Protein AF-A0AAD6GI86-F1 (afdb_monomer_lite)

Radius of gyration: 25.8 Å; chains: 1; bounding box: 106×34×62 Å

Structure (mmCIF, N/CA/C/O backbone):
data_AF-A0AAD6GI86-F1
#
_entry.id   AF-A0AAD6GI86-F1
#
loop_
_atom_site.group_PDB
_atom_site.id
_atom_site.type_symbol
_atom_site.label_atom_id
_atom_site.label_alt_id
_atom_site.label_comp_id
_atom_site.label_asym_id
_atom_site.label_entity_id
_atom_site.label_seq_id
_atom_site.pdbx_PDB_ins_code
_atom_site.Cartn_x
_atom_site.Cartn_y
_atom_site.Cartn_z
_atom_site.occupancy
_atom_site.B_iso_or_equiv
_atom_site.auth_seq_id
_atom_site.auth_comp_id
_atom_site.auth_asym_id
_atom_site.auth_atom_id
_atom_site.pdbx_PDB_model_num
ATOM 1 N N . MET A 1 1 ? 85.456 -3.280 -29.836 1.00 34.59 1 MET A N 1
ATOM 2 C CA . MET A 1 1 ? 85.933 -3.569 -28.469 1.00 34.59 1 MET A CA 1
ATOM 3 C C . MET A 1 1 ? 84.993 -2.838 -27.511 1.00 34.59 1 MET A C 1
ATOM 5 O O . MET A 1 1 ? 85.024 -1.621 -27.505 1.00 34.59 1 MET A O 1
ATOM 9 N N . LEU A 1 2 ? 84.118 -3.608 -26.840 1.00 30.70 2 LEU A N 1
ATOM 10 C CA . LEU A 1 2 ? 83.261 -3.300 -25.670 1.00 30.70 2 LEU A CA 1
ATOM 11 C C . LEU A 1 2 ? 82.246 -2.134 -25.806 1.00 30.70 2 LEU A C 1
ATOM 13 O O . LEU A 1 2 ? 82.629 -0.977 -25.853 1.00 30.70 2 LEU A O 1
ATOM 17 N N . SER A 1 3 ? 80.944 -2.379 -26.022 1.00 26.86 3 SER A N 1
ATOM 18 C CA . SER A 1 3 ? 79.927 -2.998 -25.132 1.00 26.86 3 SER A CA 1
ATOM 19 C C . SER A 1 3 ? 79.483 -2.078 -23.984 1.00 26.86 3 SER A C 1
ATOM 21 O O . SER A 1 3 ? 80.074 -2.101 -22.909 1.00 26.86 3 SER A O 1
ATOM 23 N N . MET A 1 4 ? 78.394 -1.326 -24.197 1.00 28.94 4 MET A N 1
ATOM 24 C CA . MET A 1 4 ? 77.585 -0.735 -23.124 1.00 28.94 4 MET A CA 1
ATOM 25 C C . MET A 1 4 ? 76.598 -1.787 -22.608 1.00 28.94 4 MET A C 1
ATOM 27 O O . MET A 1 4 ? 75.592 -2.084 -23.244 1.00 28.94 4 MET A O 1
ATOM 31 N N . THR A 1 5 ? 76.894 -2.343 -21.441 1.00 35.38 5 THR A N 1
ATOM 32 C CA . THR A 1 5 ? 75.949 -3.080 -20.599 1.00 35.38 5 THR A CA 1
ATOM 33 C C . THR A 1 5 ? 75.440 -2.144 -19.514 1.00 35.38 5 THR A C 1
ATOM 35 O O . THR A 1 5 ? 76.261 -1.717 -18.714 1.00 35.38 5 THR A O 1
ATOM 38 N N . TRP A 1 6 ? 74.131 -1.889 -19.440 1.00 29.84 6 TRP A N 1
ATOM 39 C CA . TRP A 1 6 ? 73.417 -1.698 -18.168 1.00 29.84 6 TRP A CA 1
ATOM 40 C C . TRP A 1 6 ? 71.959 -2.168 -18.307 1.00 29.84 6 TRP A C 1
ATOM 42 O O . TRP A 1 6 ? 71.123 -1.544 -18.950 1.00 29.84 6 TRP A O 1
ATOM 52 N N . PHE A 1 7 ? 71.767 -3.364 -17.751 1.00 30.16 7 PHE A N 1
ATOM 53 C CA . PHE A 1 7 ? 70.604 -4.008 -17.137 1.00 30.16 7 PHE A CA 1
ATOM 54 C C .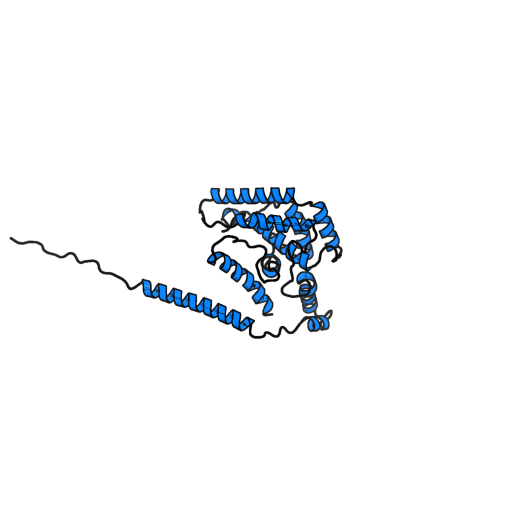 PHE A 1 7 ? 69.193 -3.397 -17.275 1.00 30.16 7 PHE A C 1
ATOM 56 O O . PHE A 1 7 ? 68.900 -2.318 -16.767 1.00 30.16 7 PHE A O 1
ATOM 63 N N . MET A 1 8 ? 68.277 -4.223 -17.800 1.00 34.47 8 MET A N 1
ATOM 64 C CA . MET A 1 8 ? 66.857 -4.216 -17.437 1.00 34.47 8 MET A CA 1
ATOM 65 C C . MET A 1 8 ? 66.701 -4.621 -15.963 1.00 34.47 8 MET A C 1
ATOM 67 O O . MET A 1 8 ? 67.196 -5.675 -15.564 1.00 34.47 8 MET A O 1
ATOM 71 N N . ALA A 1 9 ? 65.963 -3.839 -15.174 1.00 31.45 9 ALA A N 1
ATOM 72 C CA . ALA A 1 9 ? 65.428 -4.296 -13.896 1.00 31.45 9 ALA A CA 1
ATOM 73 C C . ALA A 1 9 ? 63.968 -4.721 -14.085 1.00 31.45 9 ALA A C 1
ATOM 75 O O . ALA A 1 9 ? 63.093 -3.924 -14.417 1.00 31.45 9 ALA A O 1
ATOM 76 N N . SER A 1 10 ? 63.776 -6.022 -13.905 1.00 33.81 10 SER A N 1
ATOM 77 C CA . SER A 1 10 ? 62.532 -6.774 -13.951 1.00 33.81 10 SER A CA 1
ATOM 78 C C . SER A 1 10 ? 61.508 -6.285 -12.927 1.00 33.81 10 SER A C 1
ATOM 80 O O . SER A 1 10 ? 61.813 -6.080 -11.755 1.00 33.81 10 SER A O 1
ATOM 82 N N . THR A 1 11 ? 60.262 -6.210 -13.379 1.00 45.22 11 THR A N 1
ATOM 83 C CA . THR A 1 11 ? 59.029 -6.297 -12.594 1.00 45.22 11 THR A CA 1
ATOM 84 C C . THR A 1 11 ? 59.025 -7.505 -11.657 1.00 45.22 11 THR A C 1
ATOM 86 O O . THR A 1 11 ? 59.129 -8.629 -12.141 1.00 45.22 11 THR A O 1
ATOM 89 N N . THR A 1 12 ? 58.784 -7.283 -10.363 1.00 41.69 12 THR A N 1
ATOM 90 C CA . THR A 1 12 ? 58.072 -8.218 -9.471 1.00 41.69 12 THR A CA 1
ATOM 91 C C . THR A 1 12 ? 57.445 -7.432 -8.318 1.00 41.69 12 THR A C 1
ATOM 93 O O . THR A 1 12 ? 58.092 -7.175 -7.306 1.00 41.69 12 THR A O 1
ATOM 96 N N . LEU A 1 13 ? 56.174 -7.055 -8.466 1.00 36.28 13 LEU A N 1
ATOM 97 C CA . LEU A 1 13 ? 55.306 -6.679 -7.349 1.00 36.28 13 LEU A CA 1
ATOM 98 C C . LEU A 1 13 ? 54.089 -7.605 -7.424 1.00 36.28 13 LEU A C 1
ATOM 100 O O . LEU A 1 13 ? 53.067 -7.289 -8.023 1.00 36.28 13 LEU A O 1
ATOM 104 N N . THR A 1 14 ? 54.263 -8.828 -6.928 1.00 46.00 14 THR A N 1
ATOM 105 C CA . THR A 1 14 ? 53.235 -9.871 -6.923 1.00 46.00 14 THR A CA 1
ATOM 106 C C . THR A 1 14 ? 52.747 -10.134 -5.504 1.00 46.00 14 THR A C 1
ATOM 108 O O . THR A 1 14 ? 53.524 -10.533 -4.643 1.00 46.00 14 THR A O 1
ATOM 111 N N . ALA A 1 15 ? 51.427 -9.999 -5.344 1.00 50.16 15 ALA A N 1
ATOM 112 C CA . ALA A 1 15 ? 50.569 -10.819 -4.486 1.00 50.16 15 ALA A CA 1
ATOM 113 C C . ALA A 1 15 ? 50.649 -10.648 -2.952 1.00 50.16 15 ALA A C 1
ATOM 115 O O . ALA A 1 15 ? 51.005 -11.584 -2.246 1.00 50.16 15 ALA A O 1
ATOM 116 N N . MET A 1 16 ? 50.177 -9.516 -2.410 1.00 45.62 16 MET A N 1
ATOM 117 C CA . MET A 1 16 ? 49.732 -9.447 -0.997 1.00 45.62 16 MET A CA 1
ATOM 118 C C . MET A 1 16 ? 48.414 -8.682 -0.746 1.00 45.62 16 MET A C 1
ATOM 120 O O . MET A 1 16 ? 47.984 -8.581 0.400 1.00 45.62 16 MET A O 1
ATOM 124 N N . GLU A 1 17 ? 47.706 -8.210 -1.776 1.00 48.81 17 GLU A N 1
ATOM 125 C CA . GLU A 1 17 ? 46.421 -7.503 -1.599 1.00 48.81 17 GLU A CA 1
ATOM 126 C C . GLU A 1 17 ? 45.129 -8.358 -1.516 1.00 48.81 17 GLU A C 1
ATOM 128 O O . GLU A 1 17 ? 44.178 -7.901 -0.878 1.00 48.81 17 GLU A O 1
ATOM 133 N N . PRO A 1 18 ? 45.018 -9.602 -2.042 1.00 51.94 18 PRO A N 1
ATOM 134 C CA . PRO A 1 18 ? 43.731 -10.312 -2.021 1.00 51.94 18 PRO A CA 1
ATOM 135 C C . PRO A 1 18 ? 43.377 -10.934 -0.657 1.00 51.94 18 PRO A C 1
ATOM 137 O O . PRO A 1 18 ? 42.220 -11.285 -0.420 1.00 51.94 18 PRO A O 1
ATOM 140 N N . ILE A 1 19 ? 44.337 -11.062 0.267 1.00 53.38 19 ILE A N 1
ATOM 141 C CA . ILE A 1 19 ? 44.113 -11.690 1.583 1.00 53.38 19 ILE A CA 1
ATOM 142 C C . ILE A 1 19 ? 43.379 -10.734 2.540 1.00 53.38 19 ILE A C 1
ATOM 144 O O . ILE A 1 19 ? 42.484 -11.149 3.269 1.00 53.38 19 ILE A O 1
ATOM 148 N N . TRP A 1 20 ? 43.674 -9.433 2.496 1.00 42.69 20 TRP A N 1
ATOM 149 C CA . TRP A 1 20 ? 43.008 -8.451 3.361 1.00 42.69 20 TRP A CA 1
ATOM 150 C C . TRP A 1 20 ? 41.553 -8.194 2.957 1.00 42.69 20 TRP A C 1
ATOM 152 O O . TRP A 1 20 ? 40.690 -8.048 3.823 1.00 42.69 20 TRP A O 1
ATOM 162 N N . LEU A 1 21 ? 41.253 -8.218 1.655 1.00 49.72 21 LEU A N 1
ATOM 163 C CA . LEU A 1 21 ? 39.885 -8.091 1.143 1.00 49.72 21 LEU A CA 1
ATOM 164 C C . LEU A 1 21 ? 39.033 -9.322 1.475 1.00 49.72 21 LEU A C 1
ATOM 166 O O . LEU A 1 21 ? 37.888 -9.179 1.902 1.00 49.72 21 LEU A O 1
ATOM 170 N N . THR A 1 22 ? 39.598 -10.526 1.351 1.00 53.66 22 THR A N 1
ATOM 171 C CA . THR A 1 22 ? 38.903 -11.774 1.707 1.00 53.66 22 THR A CA 1
ATOM 172 C C . THR A 1 22 ? 38.668 -11.890 3.214 1.00 53.66 22 THR A C 1
ATOM 174 O O . THR A 1 22 ? 37.557 -12.221 3.619 1.00 53.66 22 THR A O 1
ATOM 177 N N . LEU A 1 23 ? 39.640 -11.528 4.058 1.00 49.28 23 LEU A N 1
ATOM 178 C CA . LEU A 1 23 ? 39.461 -11.509 5.517 1.00 49.28 23 LEU A CA 1
ATOM 179 C C . LEU A 1 23 ? 38.448 -10.448 5.978 1.00 49.28 23 LEU A C 1
ATOM 181 O O . LEU A 1 23 ? 37.662 -10.715 6.884 1.00 49.28 23 LEU A O 1
ATOM 185 N N . SER A 1 24 ? 38.402 -9.285 5.320 1.00 51.66 24 SER A N 1
ATOM 186 C CA . SER A 1 24 ? 37.405 -8.240 5.605 1.00 51.66 24 SER A CA 1
ATOM 187 C C . SER A 1 24 ? 35.990 -8.675 5.206 1.00 51.66 24 SER A C 1
ATOM 189 O O . SER A 1 24 ? 35.045 -8.471 5.964 1.00 51.66 24 SER A O 1
ATOM 191 N N . LEU A 1 25 ? 35.838 -9.342 4.056 1.00 51.22 25 LEU A N 1
ATOM 192 C CA . LEU A 1 25 ? 34.567 -9.925 3.608 1.00 51.22 25 LEU A CA 1
ATOM 193 C C . LEU A 1 25 ? 34.095 -11.054 4.527 1.00 51.22 25 LEU A C 1
ATOM 195 O O . LEU A 1 25 ? 32.910 -11.113 4.850 1.00 51.22 25 LEU A O 1
ATOM 199 N N . ILE A 1 26 ? 35.009 -11.910 4.993 1.00 64.38 26 ILE A N 1
ATOM 200 C CA . ILE A 1 26 ? 34.697 -12.955 5.973 1.00 64.38 26 ILE A CA 1
ATOM 201 C C . ILE A 1 26 ? 34.260 -12.314 7.290 1.00 64.38 26 ILE A C 1
ATOM 203 O O . ILE A 1 26 ? 33.240 -12.726 7.832 1.00 64.38 26 ILE A O 1
ATOM 207 N N . PHE A 1 27 ? 34.949 -11.279 7.779 1.00 57.00 27 PHE A N 1
ATOM 208 C CA . PHE A 1 27 ? 34.566 -10.585 9.012 1.00 57.00 27 PHE A CA 1
ATOM 209 C C . PHE A 1 27 ? 33.186 -9.918 8.895 1.00 57.00 27 PHE A C 1
ATOM 211 O O . PHE A 1 27 ? 32.366 -10.067 9.795 1.00 57.00 27 PHE A O 1
ATOM 218 N N . ILE A 1 28 ? 32.877 -9.270 7.766 1.00 58.03 28 ILE A N 1
ATOM 219 C CA . ILE A 1 28 ? 31.556 -8.670 7.506 1.00 58.03 28 ILE A CA 1
ATOM 220 C C . ILE A 1 28 ? 30.463 -9.744 7.380 1.00 58.03 28 ILE A C 1
ATOM 222 O O . ILE A 1 28 ? 29.390 -9.604 7.957 1.00 58.03 28 ILE A O 1
ATOM 226 N N . CYS A 1 29 ? 30.719 -10.854 6.683 1.00 57.50 29 CYS A N 1
ATOM 227 C CA . CYS A 1 29 ? 29.749 -11.950 6.602 1.00 57.50 29 CYS A CA 1
ATOM 228 C C . CYS A 1 29 ? 29.527 -12.602 7.974 1.00 57.50 29 CYS A C 1
ATOM 230 O O . CYS A 1 29 ? 28.396 -12.917 8.333 1.00 57.50 29 CYS A O 1
ATOM 232 N N . SER A 1 30 ? 30.591 -12.750 8.766 1.00 56.16 30 SER A N 1
ATOM 233 C CA . SER A 1 30 ? 30.534 -13.308 10.120 1.00 56.16 30 SER A CA 1
ATOM 234 C C . SER A 1 30 ? 29.747 -12.406 11.062 1.00 56.16 30 SER A C 1
ATOM 236 O O . SER A 1 30 ? 28.949 -12.909 11.843 1.00 56.16 30 SER A O 1
ATOM 238 N N . THR A 1 31 ? 29.916 -11.082 10.975 1.00 55.06 31 THR A N 1
ATOM 239 C CA . THR A 1 31 ? 29.136 -10.141 11.787 1.00 55.06 31 THR A CA 1
ATOM 240 C C . THR A 1 31 ? 27.676 -10.124 11.359 1.00 55.06 31 THR A C 1
ATOM 242 O O . THR A 1 31 ? 26.818 -10.183 12.228 1.00 55.06 31 THR A O 1
ATOM 245 N N . VAL A 1 32 ? 27.358 -10.143 10.060 1.00 63.09 32 VAL A N 1
ATOM 246 C CA . VAL A 1 32 ? 25.964 -10.220 9.579 1.00 63.09 32 VAL A CA 1
ATOM 247 C C . VAL A 1 32 ? 25.283 -11.522 10.015 1.00 63.09 32 VAL A C 1
ATOM 249 O O . VAL A 1 32 ? 24.143 -11.482 10.474 1.00 63.09 32 VAL A O 1
ATOM 252 N N . ILE A 1 33 ? 25.972 -12.666 9.938 1.00 68.88 33 ILE A N 1
ATOM 253 C CA . ILE A 1 33 ? 25.449 -13.955 10.420 1.00 68.88 33 ILE A CA 1
ATOM 254 C C . ILE A 1 33 ? 25.289 -13.935 11.944 1.00 68.88 33 ILE A C 1
ATOM 256 O O . ILE A 1 33 ? 24.248 -14.338 12.448 1.00 68.88 33 ILE A O 1
ATOM 260 N N . PHE A 1 34 ? 26.262 -13.395 12.678 1.00 55.47 34 PHE A N 1
ATOM 261 C CA . PHE A 1 34 ? 26.195 -13.274 14.134 1.00 55.47 34 PHE A CA 1
ATOM 262 C C . PHE A 1 34 ? 25.073 -12.333 14.590 1.00 55.47 34 PHE A C 1
ATOM 264 O O . PHE A 1 34 ? 24.368 -12.646 15.542 1.00 55.47 34 PHE A O 1
ATOM 271 N N . PHE A 1 35 ? 24.843 -11.219 13.886 1.00 55.38 35 PHE A N 1
ATOM 272 C CA . PHE A 1 35 ? 23.700 -10.338 14.128 1.00 55.38 35 PHE A CA 1
ATOM 273 C C . PHE A 1 35 ? 22.382 -11.022 13.780 1.00 55.38 35 PHE A C 1
ATOM 275 O O . PHE A 1 35 ? 21.434 -10.882 14.542 1.00 55.38 35 PHE A O 1
ATOM 282 N N . LYS A 1 36 ? 22.319 -11.803 12.696 1.00 60.09 36 LYS A N 1
ATOM 283 C CA . LYS A 1 36 ? 21.144 -12.609 12.343 1.00 60.09 36 LYS A CA 1
ATOM 284 C C . LYS A 1 36 ? 20.835 -13.632 13.442 1.00 60.09 36 LYS A C 1
ATOM 286 O O . LYS A 1 36 ? 19.703 -13.680 13.912 1.00 60.09 36 LYS A O 1
ATOM 291 N N . ASP A 1 37 ? 21.831 -14.376 13.914 1.00 51.88 37 ASP A N 1
ATOM 292 C CA . ASP A 1 37 ? 21.662 -15.382 14.967 1.00 51.88 37 ASP A CA 1
ATOM 293 C C . ASP A 1 37 ? 21.350 -14.761 16.333 1.00 51.88 37 ASP A C 1
ATOM 295 O O . ASP A 1 37 ? 20.491 -15.275 17.045 1.00 51.88 37 ASP A O 1
ATOM 299 N N . LEU A 1 38 ? 21.952 -13.620 16.684 1.00 53.06 38 LEU A N 1
ATOM 300 C CA . LEU A 1 38 ? 21.576 -12.851 17.877 1.00 53.06 38 LEU A CA 1
ATOM 301 C C . LEU A 1 38 ? 20.152 -12.302 17.778 1.00 53.06 38 LEU A C 1
ATOM 303 O O . LEU A 1 38 ? 19.428 -12.322 18.770 1.00 53.06 38 LEU A O 1
ATOM 307 N N . PHE A 1 39 ? 19.727 -11.835 16.604 1.00 53.88 39 PHE A N 1
ATOM 308 C CA . PHE A 1 39 ? 18.371 -11.338 16.376 1.00 53.88 39 PHE A CA 1
ATOM 309 C C . PHE A 1 39 ? 17.341 -12.472 16.486 1.00 53.88 39 PHE A C 1
ATOM 311 O O . PHE A 1 39 ? 16.332 -12.324 17.174 1.00 53.88 39 PHE A O 1
ATOM 318 N N . PHE A 1 40 ? 17.637 -13.644 15.913 1.00 52.88 40 PHE A N 1
ATOM 319 C CA . PHE A 1 40 ? 16.789 -14.836 16.016 1.00 52.88 40 PHE A CA 1
ATOM 320 C C . PHE A 1 40 ? 16.789 -15.464 17.418 1.00 52.88 40 PHE A C 1
ATOM 322 O O . PHE A 1 40 ? 15.742 -15.918 17.885 1.00 52.88 40 PHE A O 1
ATOM 329 N N . GLN A 1 41 ? 17.922 -15.482 18.127 1.00 49.22 41 GLN A N 1
ATOM 330 C CA . GLN A 1 41 ? 17.971 -15.957 19.515 1.00 49.22 41 GLN A CA 1
ATOM 331 C C . GLN A 1 41 ? 17.275 -14.988 20.474 1.00 49.22 41 GLN A C 1
ATOM 333 O O . GLN A 1 41 ? 16.578 -15.443 21.379 1.00 49.22 41 GLN A O 1
ATOM 338 N N . LYS A 1 42 ? 17.375 -13.671 20.249 1.00 42.94 42 LYS A N 1
ATOM 339 C CA . LYS A 1 42 ? 16.656 -12.664 21.041 1.00 42.94 42 LYS A CA 1
ATOM 340 C C . LYS A 1 42 ? 15.145 -12.685 20.780 1.00 42.94 42 LYS A C 1
ATOM 342 O O . LYS A 1 42 ? 14.391 -12.466 21.715 1.00 42.94 42 LYS A O 1
ATOM 347 N N . GLN A 1 43 ? 14.692 -13.045 19.573 1.00 49.81 43 GLN A N 1
ATOM 348 C CA . GLN A 1 43 ? 13.269 -13.315 19.307 1.00 49.81 43 GLN A CA 1
ATOM 349 C C . GLN A 1 43 ? 12.754 -14.604 19.973 1.00 49.81 43 GLN A C 1
ATOM 351 O O . GLN A 1 43 ? 11.588 -14.669 20.350 1.00 49.81 43 GLN A O 1
ATOM 356 N N . LYS A 1 44 ? 13.600 -15.630 20.153 1.00 42.72 44 LYS A N 1
ATOM 357 C CA . LYS A 1 44 ? 13.235 -16.848 20.907 1.00 42.72 44 LYS A CA 1
ATOM 358 C C . LYS A 1 44 ? 13.279 -16.662 22.428 1.00 42.72 44 LYS A C 1
ATOM 360 O O . LYS A 1 44 ? 12.641 -17.427 23.148 1.00 42.72 44 LYS A O 1
ATOM 365 N N . GLY A 1 45 ? 14.014 -15.667 22.917 1.00 35.94 45 GLY A N 1
ATOM 366 C CA . GLY A 1 45 ? 14.088 -15.304 24.328 1.00 35.94 45 GLY A CA 1
ATOM 367 C C . GLY A 1 45 ? 13.000 -14.312 24.722 1.00 35.94 45 GLY A C 1
ATOM 368 O O . GLY A 1 45 ? 13.278 -13.126 24.818 1.00 35.94 45 GLY A O 1
ATOM 369 N N . THR A 1 46 ? 11.783 -14.813 24.948 1.00 43.69 46 THR A N 1
ATOM 370 C CA . THR A 1 46 ? 10.759 -14.248 25.851 1.00 43.69 46 THR A CA 1
ATOM 371 C C . THR A 1 46 ? 10.906 -12.751 26.186 1.00 43.69 46 THR A C 1
ATOM 373 O O . THR A 1 46 ? 11.316 -12.409 27.298 1.00 43.69 46 THR A O 1
ATOM 376 N N . SER A 1 47 ? 10.492 -11.846 25.291 1.00 42.41 47 SER A N 1
ATOM 377 C CA . SER A 1 47 ? 9.792 -10.667 25.800 1.00 42.41 47 SER A CA 1
ATOM 378 C C . SER A 1 47 ? 8.391 -11.158 26.145 1.00 42.41 47 SER A C 1
ATOM 380 O O . SER A 1 47 ? 7.594 -11.541 25.293 1.00 42.41 47 SER A O 1
ATOM 382 N N . SER A 1 48 ? 8.114 -11.269 27.439 1.00 42.44 48 SER A N 1
ATOM 383 C CA . SER A 1 48 ? 6.734 -11.248 27.900 1.00 42.44 48 SER A CA 1
ATOM 384 C C . SER A 1 48 ? 6.179 -9.900 27.443 1.00 42.44 48 SER A C 1
ATOM 386 O O . SER A 1 48 ? 6.423 -8.902 28.113 1.00 42.44 48 SER A O 1
ATOM 388 N N . GLN A 1 49 ? 5.519 -9.847 26.280 1.00 51.41 49 GLN A N 1
ATOM 389 C CA . GLN A 1 49 ? 4.654 -8.728 25.919 1.00 51.41 49 GLN A CA 1
ATOM 390 C C . GLN A 1 49 ? 3.586 -8.657 27.007 1.00 51.41 49 GLN A C 1
ATOM 392 O O . GLN A 1 49 ? 2.601 -9.396 26.984 1.00 51.41 49 GLN A O 1
ATOM 397 N N . THR A 1 50 ? 3.823 -7.832 28.022 1.00 53.03 50 THR A N 1
ATOM 398 C CA . THR A 1 50 ? 2.784 -7.460 28.970 1.00 53.03 50 THR A CA 1
ATOM 399 C C . THR A 1 50 ? 1.689 -6.828 28.126 1.00 53.03 50 THR A C 1
ATOM 401 O O . THR A 1 50 ? 1.942 -5.858 27.419 1.00 53.03 50 THR A O 1
ATOM 404 N N . ASN A 1 51 ? 0.504 -7.434 28.101 1.00 64.62 51 ASN A N 1
ATOM 405 C CA . ASN A 1 51 ? -0.620 -6.880 27.365 1.00 64.62 51 ASN A CA 1
ATOM 406 C C . ASN A 1 51 ? -0.952 -5.523 28.000 1.00 64.62 51 ASN A C 1
ATOM 408 O O . ASN A 1 51 ? -1.539 -5.500 29.074 1.00 64.62 51 ASN A O 1
ATOM 412 N N . ILE A 1 52 ? -0.516 -4.422 27.381 1.00 70.00 52 ILE A N 1
ATOM 413 C CA . ILE A 1 52 ? -0.679 -3.053 27.899 1.00 70.00 52 ILE A CA 1
ATOM 414 C C . ILE A 1 52 ? -2.119 -2.544 27.773 1.00 70.00 52 ILE A C 1
ATOM 416 O O . ILE A 1 52 ? -2.465 -1.525 28.364 1.00 70.00 52 ILE A O 1
ATOM 420 N N . LEU A 1 53 ? -2.976 -3.243 27.019 1.00 70.81 53 LEU A N 1
ATOM 421 C CA . LEU A 1 53 ? -4.356 -2.818 26.768 1.00 70.81 53 LEU A CA 1
ATOM 422 C C . LEU A 1 53 ? -5.171 -2.592 28.055 1.00 70.81 53 LEU A C 1
ATOM 424 O O . LEU A 1 53 ? -5.783 -1.533 28.155 1.00 70.81 53 LEU A O 1
ATOM 428 N N . PRO A 1 54 ? -5.150 -3.481 29.069 1.00 77.38 54 PRO A N 1
ATOM 429 C CA . PRO A 1 54 ? -5.887 -3.260 30.312 1.00 77.38 54 PRO A CA 1
ATOM 430 C C . PRO A 1 54 ? -5.358 -2.066 31.123 1.00 77.38 54 PRO A C 1
ATOM 432 O O . PRO A 1 54 ? -6.123 -1.409 31.825 1.00 77.38 54 PRO A O 1
ATOM 435 N N . GLU A 1 55 ? -4.058 -1.764 31.034 1.00 77.00 55 GLU A N 1
ATOM 436 C CA . GLU A 1 55 ? -3.464 -0.594 31.695 1.00 77.00 55 GLU A CA 1
ATOM 437 C C . GLU A 1 55 ? -3.868 0.706 30.988 1.00 77.00 55 GLU A C 1
ATOM 439 O O . GLU A 1 55 ? -4.228 1.681 31.648 1.00 77.00 55 GLU A O 1
ATOM 444 N N . LEU A 1 56 ? -3.896 0.705 29.649 1.00 75.25 56 LEU A N 1
ATOM 445 C CA . LEU A 1 56 ? -4.401 1.830 28.857 1.00 75.25 56 LEU A CA 1
ATOM 446 C C . LEU A 1 56 ? -5.890 2.078 29.112 1.00 75.25 56 LEU A C 1
ATOM 448 O O . LEU A 1 56 ? -6.289 3.223 29.316 1.00 75.25 56 LEU A O 1
ATOM 452 N N . GLU A 1 57 ? -6.696 1.017 29.186 1.00 76.31 57 GLU A N 1
ATOM 453 C CA . GLU A 1 57 ? -8.114 1.110 29.546 1.00 76.31 57 GLU A CA 1
ATOM 454 C C . GLU A 1 57 ? -8.316 1.750 30.926 1.00 76.31 57 GLU A C 1
ATOM 456 O O . GLU A 1 57 ? -9.217 2.574 31.090 1.00 76.31 57 GLU A O 1
ATOM 461 N N . ALA A 1 58 ? -7.465 1.432 31.907 1.00 81.62 58 ALA A N 1
ATOM 462 C CA . ALA A 1 58 ? -7.537 2.017 33.247 1.00 81.62 58 ALA A CA 1
ATOM 463 C C . ALA A 1 58 ? -7.179 3.518 33.279 1.00 81.62 58 ALA A C 1
ATOM 465 O O . ALA A 1 58 ? -7.644 4.245 34.160 1.00 81.62 58 ALA A O 1
ATOM 466 N N . MET A 1 59 ? -6.370 3.994 32.328 1.00 82.31 59 MET A N 1
ATOM 467 C CA . MET A 1 59 ? -5.957 5.401 32.211 1.00 82.31 59 MET A CA 1
ATOM 468 C C . MET A 1 59 ? -6.876 6.244 31.314 1.00 82.31 59 MET A C 1
ATOM 470 O O . MET A 1 59 ? -6.709 7.468 31.242 1.00 82.31 59 MET A O 1
ATOM 474 N N . ARG A 1 60 ? -7.852 5.611 30.655 1.00 75.94 60 ARG A N 1
ATOM 475 C CA . ARG A 1 60 ? -8.752 6.245 29.690 1.00 75.94 60 ARG A CA 1
ATOM 476 C C . ARG A 1 60 ? -9.506 7.435 30.285 1.00 75.94 60 ARG A C 1
ATOM 478 O O . ARG A 1 60 ? -10.055 7.355 31.384 1.00 75.94 60 ARG A O 1
ATOM 485 N N . GLY A 1 61 ? -9.548 8.543 29.547 1.00 76.31 61 GLY A N 1
ATOM 486 C CA . GLY A 1 61 ? -10.226 9.783 29.939 1.00 76.31 61 GLY A CA 1
ATOM 487 C C . GLY A 1 61 ? -9.520 10.590 31.034 1.00 76.31 61 GLY A C 1
ATOM 488 O O . GLY A 1 61 ? -9.978 11.680 31.370 1.00 76.31 61 GLY A O 1
ATOM 489 N N . ASN A 1 62 ? -8.403 10.085 31.571 1.00 84.62 62 ASN A N 1
ATOM 490 C CA . ASN A 1 62 ? -7.594 10.761 32.586 1.00 84.62 62 ASN A CA 1
ATOM 491 C C . ASN A 1 62 ? -6.215 11.186 32.056 1.00 84.62 62 ASN A C 1
ATOM 493 O O . ASN A 1 62 ? -5.521 11.957 32.719 1.00 84.62 62 ASN A O 1
ATOM 497 N N . HIS A 1 63 ? -5.802 10.692 30.882 1.00 87.31 63 HIS A N 1
ATOM 498 C CA . HIS A 1 63 ? -4.505 10.999 30.289 1.00 87.31 63 HIS A CA 1
ATOM 499 C C . HIS A 1 63 ? -4.581 11.031 28.757 1.00 87.31 63 HIS A C 1
ATOM 501 O O . HIS A 1 63 ? -4.713 9.994 28.113 1.00 87.31 63 HIS A O 1
ATOM 507 N N . GLU A 1 64 ? -4.382 12.210 28.163 1.00 90.50 64 GLU A N 1
ATOM 508 C CA . GLU A 1 64 ? -4.480 12.432 26.710 1.00 90.50 64 GLU A CA 1
ATOM 509 C C . GLU A 1 64 ? -3.627 11.444 25.895 1.00 90.50 64 GLU A C 1
ATOM 511 O O . GLU A 1 64 ? -4.101 10.842 24.937 1.00 90.50 64 GLU A O 1
ATOM 516 N N . THR A 1 65 ? -2.373 11.205 26.296 1.00 88.50 65 THR A N 1
ATOM 517 C CA . THR A 1 65 ? -1.503 10.235 25.604 1.00 88.50 65 THR A CA 1
ATOM 518 C C . THR A 1 65 ? -2.019 8.797 25.675 1.00 88.50 65 THR A C 1
ATOM 520 O O . THR A 1 65 ? -1.834 8.057 24.713 1.00 88.50 65 THR A O 1
ATOM 523 N N . ALA A 1 66 ? -2.663 8.394 26.776 1.00 87.56 66 ALA A N 1
ATOM 524 C CA . ALA A 1 66 ? -3.233 7.054 26.889 1.00 87.56 66 ALA A CA 1
ATOM 525 C C . ALA A 1 66 ? -4.434 6.912 25.946 1.00 87.56 66 ALA A C 1
ATOM 527 O O . ALA A 1 66 ? -4.537 5.905 25.253 1.00 87.56 66 ALA A O 1
ATOM 528 N N . ASP A 1 67 ? -5.264 7.954 25.834 1.00 87.81 67 ASP A N 1
ATOM 529 C CA . ASP A 1 67 ? -6.384 7.989 24.889 1.00 87.81 67 ASP A CA 1
ATOM 530 C C . ASP A 1 67 ? -5.901 7.935 23.429 1.00 87.81 67 ASP A C 1
ATOM 532 O O . ASP A 1 67 ? -6.453 7.190 22.617 1.00 87.81 67 ASP A O 1
ATOM 536 N N . LEU A 1 68 ? -4.839 8.676 23.087 1.00 90.19 68 LEU A N 1
ATOM 537 C CA . LEU A 1 68 ? -4.236 8.646 21.748 1.00 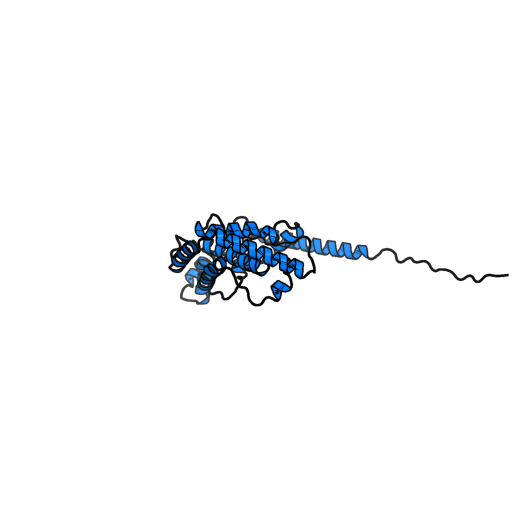90.19 68 LEU A CA 1
ATOM 538 C C . LEU A 1 68 ? -3.614 7.283 21.424 1.00 90.19 68 LEU A C 1
ATOM 540 O O . LEU A 1 68 ? -3.793 6.776 20.318 1.00 90.19 68 LEU A O 1
ATOM 544 N N . LEU A 1 69 ? -2.904 6.675 22.377 1.00 90.19 69 LEU A N 1
ATOM 545 C CA . LEU A 1 69 ? -2.310 5.354 22.192 1.00 90.19 69 LEU A CA 1
ATOM 546 C C . LEU A 1 69 ? -3.392 4.275 22.072 1.00 90.19 69 LEU A C 1
ATOM 548 O O . LEU A 1 69 ? -3.315 3.427 21.189 1.00 90.19 69 LEU A O 1
ATOM 552 N N . GLN A 1 70 ? -4.441 4.336 22.890 1.00 89.50 70 GLN A N 1
ATOM 553 C CA . GLN A 1 70 ? -5.589 3.444 22.763 1.00 89.50 70 GLN A CA 1
ATOM 554 C C . GLN A 1 70 ? -6.262 3.600 21.394 1.00 89.50 70 GLN A C 1
ATOM 556 O O . GLN A 1 70 ? -6.550 2.599 20.739 1.00 89.50 70 GLN A O 1
ATOM 561 N N . HIS A 1 71 ? -6.443 4.837 20.916 1.00 89.94 71 HIS A N 1
ATOM 562 C CA . HIS A 1 71 ? -6.977 5.090 19.580 1.00 89.94 71 HIS A CA 1
ATOM 563 C C . HIS A 1 71 ? -6.105 4.451 18.492 1.00 89.94 71 HIS A C 1
ATOM 565 O O . HIS A 1 71 ? -6.626 3.747 17.624 1.00 89.94 71 HIS A O 1
ATOM 571 N N . LEU A 1 72 ? -4.783 4.640 18.572 1.00 92.00 72 LEU A N 1
ATOM 572 C CA . LEU A 1 72 ? -3.823 4.033 17.652 1.00 92.00 72 LEU A CA 1
ATOM 573 C C . LEU A 1 72 ? -3.981 2.508 17.623 1.00 92.00 72 LEU A C 1
ATOM 575 O O . LEU A 1 72 ? -4.065 1.925 16.549 1.00 92.00 72 LEU A O 1
ATOM 579 N N . VAL A 1 73 ? -4.067 1.841 18.775 1.00 92.25 73 VAL A N 1
ATOM 580 C CA . VAL A 1 73 ? -4.164 0.374 18.816 1.00 92.25 73 VAL A CA 1
ATOM 581 C C . VAL A 1 73 ? -5.529 -0.131 18.336 1.00 92.25 73 VAL A C 1
ATOM 583 O O . VAL A 1 73 ? -5.609 -1.058 17.524 1.00 92.25 73 VAL A O 1
ATOM 586 N N . GLU A 1 74 ? -6.620 0.465 18.810 1.00 90.12 74 GLU A N 1
ATOM 587 C CA . GLU A 1 74 ? -7.976 -0.014 18.530 1.00 90.12 74 GLU A CA 1
ATOM 588 C C . GLU A 1 74 ? -8.435 0.299 17.100 1.00 90.12 74 GLU A C 1
ATOM 590 O O . GLU A 1 74 ? -9.055 -0.549 16.449 1.00 90.12 74 GLU A O 1
ATOM 595 N N . PHE A 1 75 ? -8.143 1.503 16.601 1.00 90.12 75 PHE A N 1
ATOM 596 C CA . PHE A 1 75 ? -8.673 1.999 15.329 1.00 90.12 75 PHE A CA 1
ATOM 597 C C . PHE A 1 75 ? -7.677 1.840 14.182 1.00 90.12 75 PHE A C 1
ATOM 599 O O . PHE A 1 75 ? -8.035 1.245 13.159 1.00 90.12 75 PHE A O 1
ATOM 606 N N . ASP A 1 76 ? -6.442 2.315 14.355 1.00 92.50 76 ASP A N 1
ATOM 607 C CA . ASP A 1 76 ? -5.410 2.223 13.313 1.00 92.50 76 ASP A CA 1
ATOM 608 C C . ASP A 1 76 ? -4.769 0.832 13.290 1.00 92.50 76 ASP A C 1
ATOM 610 O O . ASP A 1 76 ? -4.490 0.269 12.233 1.00 92.50 76 ASP A O 1
ATOM 614 N N . GLY A 1 77 ? -4.603 0.236 14.468 1.00 93.50 77 GLY A N 1
ATOM 615 C CA . GLY A 1 77 ? -4.017 -1.077 14.689 1.00 93.50 77 GLY A CA 1
ATOM 616 C C . GLY A 1 77 ? -4.949 -2.250 14.383 1.00 93.50 77 GLY A C 1
ATOM 617 O O . GLY A 1 77 ? -4.508 -3.394 14.271 1.00 93.50 77 GLY A O 1
ATOM 618 N N . ALA A 1 78 ? -6.248 -1.982 14.228 1.00 94.31 78 ALA A N 1
ATOM 619 C CA . ALA A 1 78 ? -7.291 -3.004 14.156 1.00 94.31 78 ALA A CA 1
ATOM 620 C C . ALA A 1 78 ? -7.279 -3.961 15.370 1.00 94.31 78 ALA A C 1
ATOM 622 O O . ALA A 1 78 ? -7.519 -5.164 15.226 1.00 94.31 78 ALA A O 1
ATOM 623 N N . GLY A 1 79 ? -7.019 -3.411 16.561 1.00 91.62 79 GLY A N 1
ATOM 624 C CA . GLY A 1 79 ? -7.039 -4.117 17.843 1.00 91.62 79 GLY A CA 1
ATOM 625 C C . GLY A 1 79 ? -5.676 -4.611 18.333 1.00 91.62 79 GLY A C 1
ATOM 626 O O . GLY A 1 79 ? -5.616 -5.244 19.384 1.00 91.62 79 GLY A O 1
ATOM 627 N N . SER A 1 80 ? -4.587 -4.349 17.608 1.00 91.25 80 SER A N 1
ATOM 628 C CA . SER A 1 80 ? -3.231 -4.589 18.112 1.00 91.25 80 SER A CA 1
ATOM 629 C C . SER A 1 80 ? -2.217 -3.626 17.507 1.00 91.25 80 SER A C 1
ATOM 631 O O . SER A 1 80 ? -2.447 -3.054 16.445 1.00 91.25 80 SER A O 1
ATOM 633 N N . TRP A 1 81 ? -1.066 -3.503 18.162 1.00 89.81 81 TRP A N 1
ATOM 634 C CA . TRP A 1 81 ? 0.116 -2.874 17.588 1.00 89.81 81 TRP A CA 1
ATOM 635 C C . TRP A 1 81 ? 1.282 -3.875 17.582 1.00 89.81 81 TRP A C 1
ATOM 637 O O . TRP A 1 81 ? 1.474 -4.549 18.596 1.00 89.81 81 TRP A O 1
ATOM 647 N N . PRO A 1 82 ? 2.031 -4.038 16.474 1.00 92.06 82 PRO A N 1
ATOM 648 C CA . PRO A 1 82 ? 1.837 -3.435 15.146 1.00 92.06 82 PRO A CA 1
ATOM 649 C C . PRO A 1 82 ? 0.448 -3.713 14.525 1.00 92.06 82 PRO A C 1
ATOM 651 O O . PRO A 1 82 ? -0.240 -4.649 14.957 1.00 92.06 82 PRO A O 1
ATOM 654 N N . PRO A 1 83 ? 0.009 -2.904 13.539 1.00 94.81 83 PRO A N 1
ATOM 655 C CA . PRO A 1 83 ? -1.331 -2.995 12.976 1.00 94.81 83 PRO A CA 1
ATOM 656 C C . PRO A 1 83 ? -1.580 -4.334 12.287 1.00 94.81 83 PRO A C 1
ATOM 658 O O . PRO A 1 83 ? -0.736 -4.850 11.556 1.00 94.81 83 PRO A O 1
ATOM 661 N N . GLN A 1 84 ? -2.789 -4.865 12.453 1.00 94.75 84 GLN A N 1
ATOM 662 C CA . GLN A 1 84 ? -3.229 -6.041 11.709 1.00 94.75 84 GLN A CA 1
ATOM 663 C C . GLN A 1 84 ? -3.791 -5.639 10.355 1.00 94.75 84 GLN A C 1
ATOM 665 O O . GLN A 1 84 ? -4.627 -4.740 10.247 1.00 94.75 84 GLN A O 1
ATOM 670 N N . ALA A 1 85 ? -3.386 -6.374 9.326 1.00 97.06 85 ALA A N 1
ATOM 671 C CA . ALA A 1 85 ? -3.887 -6.227 7.974 1.00 97.06 85 ALA A CA 1
ATOM 672 C C . ALA A 1 85 ? -4.362 -7.579 7.428 1.00 97.06 85 ALA A C 1
ATOM 674 O O . ALA A 1 85 ? -3.867 -8.640 7.796 1.00 97.06 85 ALA A O 1
ATOM 675 N N . SER A 1 86 ? -5.356 -7.531 6.549 1.00 97.25 86 SER A N 1
ATOM 676 C CA . SER A 1 86 ? -5.769 -8.659 5.709 1.00 97.25 86 SER A CA 1
ATOM 677 C C . SER A 1 86 ? -5.766 -8.200 4.260 1.00 97.25 86 SER A C 1
ATOM 679 O O . SER A 1 86 ? -5.966 -7.010 4.019 1.00 97.25 86 SER A O 1
ATOM 681 N N . HIS A 1 87 ? -5.563 -9.104 3.301 1.00 97.50 87 HIS A N 1
ATOM 682 C CA . HIS A 1 87 ? -5.309 -8.744 1.900 1.00 97.50 87 HIS A CA 1
ATOM 683 C C . HIS A 1 87 ? -6.174 -9.551 0.929 1.00 97.50 87 HIS A C 1
ATOM 685 O O . HIS A 1 87 ? -6.625 -10.658 1.241 1.00 97.50 87 HIS A O 1
ATOM 691 N N . GLY A 1 88 ? -6.398 -8.998 -0.265 1.00 94.94 88 GLY A N 1
ATOM 692 C CA . GLY A 1 88 ? -7.024 -9.697 -1.387 1.00 94.94 88 GLY A CA 1
ATOM 693 C C . GLY A 1 88 ? -8.396 -10.281 -1.046 1.00 94.94 88 GLY A C 1
ATOM 694 O O . GLY A 1 88 ? -9.366 -9.554 -0.850 1.00 94.94 88 GLY A O 1
ATOM 695 N N . LYS A 1 89 ? -8.499 -11.614 -0.972 1.00 94.06 89 LYS A N 1
ATOM 696 C CA . LYS A 1 89 ? -9.776 -12.341 -0.816 1.00 94.06 89 LYS A CA 1
ATOM 697 C C . LYS A 1 89 ? -10.572 -11.973 0.440 1.00 94.06 89 LYS A C 1
ATOM 699 O O . LYS A 1 89 ? -11.792 -12.120 0.425 1.00 94.06 89 LYS A O 1
ATOM 704 N N . ALA A 1 90 ? -9.906 -11.497 1.492 1.00 93.81 90 ALA A N 1
ATOM 705 C CA . ALA A 1 90 ? -10.558 -11.050 2.723 1.00 93.81 90 ALA A CA 1
ATOM 706 C C . ALA A 1 90 ? -11.336 -9.730 2.555 1.00 93.81 90 ALA A C 1
ATOM 708 O O . ALA A 1 90 ? -12.102 -9.349 3.438 1.00 93.81 90 ALA A O 1
ATOM 709 N N . TRP A 1 91 ? -11.145 -9.019 1.441 1.00 97.38 91 TRP A N 1
ATOM 710 C CA . TRP A 1 91 ? -11.790 -7.737 1.185 1.00 97.38 91 TRP A CA 1
ATOM 711 C C . TRP A 1 91 ? -13.178 -7.886 0.558 1.00 97.38 91 TRP A C 1
ATOM 713 O O . TRP A 1 91 ? -13.481 -8.918 -0.064 1.00 97.38 91 TRP A O 1
ATOM 723 N N . PRO A 1 92 ? -14.003 -6.827 0.634 1.00 97.81 92 PRO A N 1
ATOM 724 C CA . PRO A 1 92 ? -15.191 -6.680 -0.197 1.00 97.81 92 PRO A CA 1
ATOM 725 C C . PRO A 1 92 ? -14.877 -6.895 -1.677 1.00 97.81 92 PRO A C 1
ATOM 727 O O . PRO A 1 92 ? -13.830 -6.470 -2.165 1.00 97.81 92 PRO A O 1
ATOM 730 N N . ALA A 1 93 ? -15.789 -7.549 -2.399 1.00 97.81 93 ALA A N 1
ATOM 731 C CA . ALA A 1 93 ? -15.549 -7.995 -3.772 1.00 97.81 93 ALA A CA 1
ATOM 732 C C . ALA A 1 93 ? -15.105 -6.862 -4.712 1.00 97.81 93 ALA A C 1
ATOM 734 O O . ALA A 1 93 ? -14.193 -7.074 -5.506 1.00 97.81 93 ALA A O 1
ATOM 735 N N . ALA A 1 94 ? -15.679 -5.663 -4.572 1.00 98.06 94 ALA A N 1
ATOM 736 C CA . ALA A 1 94 ? -15.339 -4.506 -5.399 1.00 98.06 94 ALA A CA 1
ATOM 737 C C . ALA A 1 94 ? -13.922 -3.951 -5.154 1.00 98.06 94 ALA A C 1
ATOM 739 O O . ALA A 1 94 ? -13.379 -3.283 -6.027 1.00 98.06 94 ALA A O 1
ATOM 740 N N . LEU A 1 95 ? -13.299 -4.242 -4.003 1.00 98.62 95 LEU A N 1
ATOM 741 C CA . LEU A 1 95 ? -11.940 -3.784 -3.679 1.00 98.62 95 LEU A CA 1
ATOM 742 C C . LEU A 1 95 ? -10.856 -4.791 -4.093 1.00 98.62 95 LEU A C 1
ATOM 744 O O . LEU A 1 95 ? -9.693 -4.424 -4.247 1.00 98.62 95 LEU A O 1
ATOM 748 N N . ARG A 1 96 ? -11.216 -6.065 -4.293 1.00 98.62 96 ARG A N 1
ATOM 749 C CA . ARG A 1 96 ? -10.269 -7.132 -4.675 1.00 98.62 96 ARG A CA 1
ATOM 750 C C . ARG A 1 96 ? -9.485 -6.837 -5.962 1.00 98.62 96 ARG A C 1
ATOM 752 O O . ARG A 1 96 ? -8.290 -7.125 -5.963 1.00 98.62 96 ARG A O 1
ATOM 759 N N . PRO A 1 97 ? -10.069 -6.214 -7.008 1.00 98.69 97 PRO A N 1
ATOM 760 C CA . PRO A 1 97 ? -9.331 -5.900 -8.226 1.00 98.69 97 PRO A CA 1
ATOM 761 C C . PRO A 1 97 ? -8.061 -5.073 -8.010 1.00 98.69 97 PRO A C 1
ATOM 763 O O . PRO A 1 97 ? -7.091 -5.288 -8.726 1.00 98.69 97 PRO A O 1
ATOM 766 N N . TYR A 1 98 ? -8.003 -4.186 -7.010 1.00 98.75 98 TYR A N 1
ATOM 767 C CA . TYR A 1 98 ? -6.781 -3.424 -6.718 1.00 98.75 98 TYR A CA 1
ATOM 768 C C . TYR A 1 98 ? -5.596 -4.334 -6.374 1.00 98.75 98 TYR A C 1
ATOM 770 O O . TYR A 1 98 ? -4.491 -4.144 -6.883 1.00 98.75 98 TYR A O 1
ATOM 778 N N . HIS A 1 99 ? -5.844 -5.354 -5.548 1.00 98.44 99 HIS A N 1
ATOM 779 C CA . HIS A 1 99 ? -4.847 -6.352 -5.171 1.00 98.44 99 HIS A CA 1
ATOM 780 C C . HIS A 1 99 ? -4.354 -7.127 -6.399 1.00 98.44 99 HIS A C 1
ATOM 782 O O . HIS A 1 99 ? -3.149 -7.236 -6.625 1.00 98.44 99 HIS A O 1
ATOM 788 N N . ASP A 1 100 ? -5.288 -7.604 -7.222 1.00 98.38 100 ASP A N 1
ATOM 789 C CA . ASP A 1 100 ? -4.974 -8.402 -8.408 1.00 98.38 100 ASP A CA 1
ATOM 790 C C . ASP A 1 100 ? -4.202 -7.587 -9.459 1.00 98.38 100 ASP A C 1
ATOM 792 O O . ASP A 1 100 ? -3.240 -8.083 -10.052 1.00 98.38 100 ASP A O 1
ATOM 796 N N . VAL A 1 101 ? -4.587 -6.323 -9.670 1.00 98.50 101 VAL A N 1
ATOM 797 C CA . VAL A 1 101 ? -3.898 -5.403 -10.587 1.00 98.50 101 VAL A CA 1
ATOM 798 C C . VAL A 1 101 ? -2.467 -5.158 -10.126 1.00 98.50 101 VAL A C 1
ATOM 800 O O . VAL A 1 101 ? -1.548 -5.272 -10.940 1.00 98.50 101 VAL A O 1
ATOM 803 N N . TYR A 1 102 ? -2.259 -4.876 -8.836 1.00 98.00 102 TYR A N 1
ATOM 804 C CA . TYR A 1 102 ? -0.913 -4.676 -8.312 1.00 98.00 102 TYR A CA 1
ATOM 805 C C . TYR A 1 102 ? -0.047 -5.920 -8.523 1.00 98.00 102 TYR A C 1
ATOM 807 O O . TYR A 1 102 ? 1.009 -5.828 -9.146 1.00 98.00 102 TYR A O 1
ATOM 815 N N . LEU A 1 103 ? -0.499 -7.095 -8.070 1.00 97.06 103 LEU A N 1
ATOM 816 C CA . LEU A 1 103 ? 0.287 -8.329 -8.175 1.00 97.06 103 LEU A CA 1
ATOM 817 C C . LEU A 1 103 ? 0.609 -8.692 -9.630 1.00 97.06 103 LEU A C 1
ATOM 819 O O . LEU A 1 103 ? 1.703 -9.173 -9.928 1.00 97.06 103 LEU A O 1
ATOM 823 N N . LYS A 1 104 ? -0.317 -8.424 -10.558 1.00 96.81 104 LYS A N 1
ATOM 824 C CA . LYS A 1 104 ? -0.094 -8.647 -11.990 1.00 96.81 104 LYS A CA 1
ATOM 825 C C . LYS A 1 104 ? 1.035 -7.777 -12.544 1.00 96.81 104 LYS A C 1
ATOM 827 O O . LYS A 1 104 ? 1.795 -8.256 -13.391 1.00 96.81 104 LYS A O 1
ATOM 832 N N . LEU A 1 105 ? 1.127 -6.526 -12.100 1.00 96.62 105 LEU A N 1
ATOM 833 C CA . LEU A 1 105 ? 2.094 -5.550 -12.604 1.00 96.62 105 LEU A CA 1
ATOM 834 C C . LEU A 1 105 ? 3.406 -5.526 -11.818 1.00 96.62 105 LEU A C 1
ATOM 836 O O . LEU A 1 105 ? 4.423 -5.152 -12.390 1.00 96.62 105 LEU A O 1
ATOM 840 N N . ALA A 1 106 ? 3.425 -5.984 -10.565 1.00 94.56 106 ALA A N 1
ATOM 841 C CA . ALA A 1 106 ? 4.601 -5.954 -9.691 1.00 94.56 106 ALA A CA 1
ATOM 842 C C . ALA A 1 106 ? 5.853 -6.561 -10.347 1.00 94.56 106 ALA A C 1
ATOM 844 O O . ALA A 1 106 ? 6.943 -6.006 -10.257 1.00 94.56 106 ALA A O 1
ATOM 845 N N . LYS A 1 107 ? 5.687 -7.645 -11.115 1.00 92.44 107 LYS A N 1
ATOM 846 C CA . LYS A 1 107 ? 6.767 -8.305 -11.873 1.00 92.44 107 LYS A CA 1
ATOM 847 C C . LYS A 1 107 ? 7.443 -7.433 -12.943 1.00 92.44 107 LYS A C 1
ATOM 849 O O . LYS A 1 107 ? 8.494 -7.809 -13.448 1.00 92.44 107 LYS A O 1
ATOM 854 N N . LEU A 1 108 ? 6.818 -6.327 -13.345 1.00 93.19 108 LEU A N 1
ATOM 855 C CA . LEU A 1 108 ? 7.342 -5.396 -14.349 1.00 93.19 108 LEU A CA 1
ATOM 856 C C . LEU A 1 108 ? 8.174 -4.272 -13.719 1.00 93.19 108 LEU A C 1
ATOM 858 O O . LEU A 1 108 ? 8.920 -3.600 -14.433 1.00 93.19 108 LEU A O 1
ATOM 862 N N . LEU A 1 109 ? 8.045 -4.069 -12.401 1.00 92.12 109 LEU A N 1
ATOM 863 C CA . LEU A 1 109 ? 8.765 -3.028 -11.677 1.00 92.12 109 LEU A CA 1
ATOM 864 C C . LEU A 1 109 ? 10.279 -3.258 -11.716 1.00 92.12 109 LEU A C 1
ATOM 866 O O . LEU A 1 109 ? 10.988 -2.365 -12.182 1.00 92.12 109 LEU A O 1
ATOM 870 N N . PRO A 1 110 ? 10.824 -4.399 -11.260 1.00 92.56 110 PRO A N 1
ATOM 871 C CA . PRO A 1 110 ? 12.265 -4.529 -11.179 1.00 92.56 110 PRO A CA 1
ATOM 872 C C . PRO A 1 110 ? 12.904 -4.800 -12.547 1.00 92.56 110 PRO A C 1
ATOM 874 O O . PRO A 1 110 ? 12.343 -5.464 -13.421 1.00 92.56 110 PRO A O 1
ATOM 877 N N . THR A 1 111 ? 14.128 -4.305 -12.731 1.00 89.31 111 THR A N 1
ATOM 878 C CA . THR A 1 111 ? 14.978 -4.652 -13.873 1.00 89.31 111 THR A CA 1
ATOM 879 C C . THR A 1 111 ? 16.305 -5.232 -13.411 1.00 89.31 111 THR A C 1
ATOM 881 O O . THR A 1 111 ? 17.040 -4.605 -12.654 1.00 89.31 111 THR A O 1
ATOM 884 N N . ALA A 1 112 ? 16.642 -6.425 -13.905 1.00 87.31 112 ALA A N 1
ATOM 885 C CA . ALA A 1 112 ? 17.963 -7.021 -13.692 1.00 87.31 112 ALA A CA 1
ATOM 886 C C . ALA A 1 112 ? 19.064 -6.250 -14.435 1.00 87.31 112 ALA A C 1
ATOM 888 O O . ALA A 1 112 ? 20.183 -6.121 -13.946 1.00 87.31 112 ALA A O 1
ATOM 889 N N . ASN A 1 113 ? 18.726 -5.705 -15.604 1.00 84.88 113 ASN A N 1
ATOM 890 C CA . ASN A 1 113 ? 19.636 -4.916 -16.421 1.00 84.88 113 ASN A CA 1
ATOM 891 C C . ASN A 1 113 ? 19.356 -3.437 -16.162 1.00 84.88 113 ASN A C 1
ATOM 893 O O . ASN A 1 113 ? 18.383 -2.883 -16.681 1.00 84.88 113 ASN A O 1
ATOM 897 N N . VAL A 1 114 ? 20.179 -2.819 -15.319 1.00 81.38 114 VAL A N 1
ATOM 898 C CA . VAL A 1 114 ? 20.103 -1.383 -15.040 1.00 81.38 114 VAL A CA 1
ATOM 899 C C . VAL A 1 114 ? 20.744 -0.637 -16.206 1.00 81.38 114 VAL A C 1
ATOM 901 O O . VAL A 1 114 ? 21.894 -0.897 -16.557 1.00 81.38 114 VAL A O 1
ATOM 904 N N . SER A 1 115 ? 19.995 0.281 -16.811 1.00 80.06 115 SER A N 1
ATOM 905 C CA . SER A 1 115 ? 20.512 1.187 -17.836 1.00 80.06 115 SER A CA 1
ATOM 906 C C . SER A 1 115 ? 20.873 2.531 -17.202 1.00 80.06 115 SER A C 1
ATOM 908 O O . SER A 1 115 ? 20.391 2.865 -16.126 1.00 80.06 115 SER A O 1
ATOM 910 N N . LEU A 1 116 ? 21.725 3.320 -17.851 1.00 78.94 116 LEU A N 1
ATOM 911 C CA . LEU A 1 116 ? 21.881 4.749 -17.535 1.00 78.94 116 LEU A CA 1
ATOM 912 C C . LEU A 1 116 ? 21.136 5.632 -18.545 1.00 78.94 116 LEU A C 1
ATOM 914 O O . LEU A 1 116 ? 21.091 6.852 -18.388 1.00 78.94 116 LEU A O 1
ATOM 918 N N . ASP A 1 117 ? 20.542 5.017 -19.567 1.00 83.81 117 ASP A N 1
ATOM 919 C CA . ASP A 1 117 ? 19.771 5.711 -20.583 1.00 83.81 117 ASP A CA 1
ATOM 920 C C . ASP A 1 117 ? 18.429 6.199 -20.024 1.00 83.81 117 ASP A C 1
ATOM 922 O O . ASP A 1 117 ? 17.594 5.439 -19.527 1.00 83.81 117 ASP A O 1
ATOM 926 N N . THR A 1 118 ? 18.229 7.507 -20.129 1.00 81.44 118 THR A N 1
ATOM 927 C CA . THR A 1 118 ? 17.040 8.189 -19.623 1.00 81.44 118 THR A CA 1
ATOM 928 C C . THR A 1 118 ? 15.813 7.897 -20.487 1.00 81.44 118 THR A C 1
ATOM 930 O O . THR A 1 118 ? 14.698 7.848 -19.962 1.00 81.44 118 THR A O 1
ATOM 933 N N . GLU A 1 119 ? 15.996 7.662 -21.787 1.00 84.75 119 GLU A N 1
ATOM 934 C CA . GLU A 1 119 ? 14.897 7.386 -22.715 1.00 84.75 119 GLU A CA 1
ATOM 935 C C . GLU A 1 119 ? 14.290 6.000 -22.467 1.00 84.75 119 GLU A C 1
ATOM 937 O O . GLU A 1 119 ? 13.072 5.875 -22.305 1.00 84.75 119 GLU A O 1
ATOM 942 N N . SER A 1 120 ? 15.131 4.972 -22.313 1.00 84.06 120 SER A N 1
ATOM 943 C CA . SER A 1 120 ? 14.709 3.620 -21.931 1.00 84.06 120 SER A CA 1
ATOM 944 C C . SER A 1 120 ? 13.927 3.607 -20.612 1.00 84.06 120 SER A C 1
ATOM 946 O O . SER A 1 120 ? 12.851 3.012 -20.516 1.00 84.06 120 SER A O 1
ATOM 948 N N . HIS A 1 121 ? 14.423 4.320 -19.600 1.00 83.44 121 HIS A N 1
ATOM 949 C CA . HIS A 1 121 ? 13.758 4.445 -18.304 1.00 83.44 121 HIS A CA 1
ATOM 950 C C . HIS A 1 121 ? 12.404 5.150 -18.380 1.00 83.44 121 HIS A C 1
ATOM 952 O O . HIS A 1 121 ? 11.439 4.711 -17.753 1.00 83.44 121 HIS A O 1
ATOM 958 N N . SER A 1 122 ? 12.329 6.228 -19.161 1.00 86.12 122 SER A N 1
ATOM 959 C CA . SER A 1 122 ? 11.082 6.960 -19.375 1.00 86.12 122 SER A CA 1
ATOM 960 C C . SER A 1 122 ? 10.062 6.078 -20.089 1.00 86.12 122 SER A C 1
ATOM 962 O O . SER A 1 122 ? 8.926 5.976 -19.637 1.00 86.12 122 SER A O 1
ATOM 964 N N . SER A 1 123 ? 10.482 5.365 -21.136 1.00 89.06 123 SER A N 1
ATOM 965 C CA . SER A 1 123 ? 9.624 4.462 -21.911 1.00 89.06 123 SER A CA 1
ATOM 966 C C . SER A 1 123 ? 9.018 3.359 -21.044 1.00 89.06 123 SER A C 1
ATOM 968 O O . SER A 1 123 ? 7.804 3.174 -21.051 1.00 89.06 123 SER A O 1
ATOM 970 N N . ARG A 1 124 ? 9.833 2.690 -20.215 1.00 89.81 124 ARG A N 1
ATOM 971 C CA . ARG A 1 124 ? 9.349 1.662 -19.275 1.00 89.81 124 ARG A CA 1
ATOM 972 C C . ARG A 1 124 ? 8.346 2.216 -18.273 1.00 89.81 124 ARG A C 1
ATOM 974 O O . ARG A 1 124 ? 7.325 1.589 -18.010 1.00 89.81 124 ARG A O 1
ATOM 981 N N . ARG A 1 125 ? 8.625 3.401 -17.724 1.00 90.75 125 ARG A N 1
ATOM 982 C CA . ARG A 1 125 ? 7.717 4.073 -16.794 1.00 90.75 125 ARG A CA 1
ATOM 983 C C . ARG A 1 125 ? 6.379 4.395 -17.461 1.00 90.75 125 ARG A C 1
ATOM 985 O O . ARG A 1 125 ? 5.339 4.096 -16.881 1.00 90.75 125 ARG A O 1
ATOM 992 N N . PHE A 1 126 ? 6.395 4.959 -18.669 1.00 91.56 126 PHE A N 1
ATOM 993 C CA . PHE A 1 126 ? 5.173 5.256 -19.418 1.00 91.56 126 PHE A CA 1
ATOM 994 C C . PHE A 1 126 ? 4.373 3.996 -19.741 1.00 91.56 126 PHE A C 1
ATOM 996 O O . PHE A 1 126 ? 3.154 3.996 -19.581 1.00 91.56 126 PHE A O 1
ATOM 1003 N N . GLU A 1 127 ? 5.049 2.921 -20.141 1.00 94.50 127 GLU A N 1
ATOM 1004 C CA . GLU A 1 127 ? 4.417 1.635 -20.417 1.00 94.50 127 GLU A CA 1
ATOM 1005 C C . GLU A 1 127 ? 3.766 1.049 -19.157 1.00 94.50 127 GLU A C 1
ATOM 1007 O O . GLU A 1 127 ? 2.596 0.669 -19.190 1.00 94.50 127 GLU A O 1
ATOM 1012 N N . TYR A 1 128 ? 4.477 1.050 -18.024 1.00 95.31 128 TYR A N 1
ATOM 1013 C CA . TYR A 1 128 ? 3.931 0.605 -16.741 1.00 95.31 128 TYR A CA 1
ATOM 1014 C C . TYR A 1 128 ? 2.681 1.404 -16.357 1.00 95.31 128 TYR A C 1
ATOM 1016 O O . TYR A 1 128 ? 1.648 0.838 -15.996 1.00 95.31 128 TYR A O 1
ATOM 1024 N N . GLN A 1 129 ? 2.759 2.733 -16.451 1.00 95.56 129 GLN A N 1
ATOM 1025 C CA . GLN A 1 129 ? 1.646 3.617 -16.123 1.00 95.56 129 GLN A CA 1
ATOM 1026 C C . GLN A 1 129 ? 0.447 3.401 -17.047 1.00 95.56 129 GLN A C 1
ATOM 1028 O O . GLN A 1 129 ? -0.683 3.405 -16.566 1.00 95.56 129 GLN A O 1
ATOM 1033 N N . ALA A 1 130 ? 0.675 3.200 -18.347 1.00 97.19 130 ALA A N 1
ATOM 1034 C CA . ALA A 1 130 ? -0.385 2.886 -19.299 1.00 97.19 130 ALA A CA 1
ATOM 1035 C C . ALA A 1 130 ? -1.078 1.568 -18.936 1.00 97.19 130 ALA A C 1
ATOM 1037 O O . ALA A 1 130 ? -2.287 1.564 -18.729 1.00 97.19 130 ALA A O 1
ATOM 1038 N N . GLN A 1 131 ? -0.312 0.493 -18.718 1.00 98.31 131 GLN A N 1
ATOM 1039 C CA . GLN A 1 131 ? -0.871 -0.803 -18.325 1.00 98.31 131 GLN A CA 1
ATOM 1040 C C . GLN A 1 131 ? -1.642 -0.734 -17.001 1.00 98.31 131 GLN A C 1
ATOM 1042 O O . GLN A 1 131 ? -2.690 -1.364 -16.862 1.00 98.31 131 GLN A O 1
ATOM 1047 N N . MET A 1 132 ? -1.148 0.033 -16.023 1.00 98.44 132 MET A N 1
ATOM 1048 C CA . MET A 1 132 ? -1.861 0.235 -14.763 1.00 98.44 132 MET A CA 1
ATOM 1049 C C . MET A 1 132 ? -3.168 0.997 -14.970 1.00 98.44 132 MET A C 1
ATOM 1051 O O . MET A 1 132 ? -4.186 0.548 -14.456 1.00 98.44 132 MET A O 1
ATOM 1055 N N . ARG A 1 133 ? -3.177 2.097 -15.735 1.00 98.38 133 ARG A N 1
ATOM 1056 C CA . ARG A 1 133 ? -4.420 2.830 -16.037 1.00 98.38 133 ARG A CA 1
ATOM 1057 C C . ARG A 1 133 ? -5.444 1.939 -16.722 1.00 98.38 133 ARG A C 1
ATOM 1059 O O . ARG A 1 133 ? -6.578 1.890 -16.263 1.00 98.38 133 ARG A O 1
ATOM 1066 N N . ASP A 1 134 ? -5.030 1.209 -17.752 1.00 98.50 134 ASP A N 1
ATOM 1067 C CA . ASP A 1 134 ? -5.929 0.352 -18.523 1.00 98.50 134 ASP A CA 1
ATOM 1068 C C . ASP A 1 134 ? -6.558 -0.726 -17.633 1.00 98.50 134 ASP A C 1
ATOM 1070 O O . ASP A 1 134 ? -7.773 -0.909 -17.635 1.00 98.50 134 ASP A O 1
ATOM 1074 N N . LEU A 1 135 ? -5.751 -1.398 -16.805 1.00 98.69 135 LEU A N 1
ATOM 1075 C CA . LEU A 1 135 ? -6.248 -2.437 -15.905 1.00 98.69 135 LEU A CA 1
ATOM 1076 C C . LEU A 1 135 ? -7.132 -1.888 -14.785 1.00 98.69 135 LEU A C 1
ATOM 1078 O O . LEU A 1 135 ? -8.118 -2.529 -14.430 1.00 98.69 135 LEU A O 1
ATOM 1082 N N . LEU A 1 136 ? -6.787 -0.734 -14.210 1.00 98.69 136 LEU A N 1
ATOM 1083 C CA . LEU A 1 136 ? -7.622 -0.106 -13.190 1.00 98.69 136 LEU A CA 1
ATOM 1084 C C . LEU A 1 136 ? -8.980 0.275 -13.786 1.00 98.69 136 LEU A C 1
ATOM 1086 O O . LEU A 1 136 ? -10.007 -0.108 -13.234 1.00 98.69 136 LEU A O 1
ATOM 1090 N N . HIS A 1 137 ? -8.973 0.934 -14.944 1.00 98.50 137 HIS A N 1
ATOM 1091 C CA . HIS A 1 137 ? -10.182 1.359 -15.638 1.00 98.50 137 HIS A CA 1
ATOM 1092 C C . HIS A 1 137 ? -11.072 0.176 -16.048 1.00 98.50 137 HIS A C 1
ATOM 1094 O O . HIS A 1 137 ? -12.289 0.220 -15.897 1.00 98.50 137 HIS A O 1
ATOM 1100 N N . GLU A 1 138 ? -10.472 -0.913 -16.537 1.00 98.44 138 GLU A N 1
ATOM 1101 C CA . GLU A 1 138 ? -11.209 -2.109 -16.955 1.00 98.44 138 GLU A CA 1
ATOM 1102 C C . GLU A 1 138 ? -11.827 -2.864 -15.766 1.00 98.44 138 GLU A C 1
ATOM 1104 O O . GLU A 1 138 ? -12.905 -3.449 -15.887 1.00 98.44 138 GLU A O 1
ATOM 1109 N N . LYS A 1 139 ? -11.123 -2.928 -14.627 1.00 98.31 139 LYS A N 1
ATOM 1110 C CA . LYS A 1 139 ? -11.466 -3.858 -13.538 1.00 98.31 139 LYS A CA 1
ATOM 1111 C C . LYS A 1 139 ? -12.172 -3.217 -12.351 1.00 98.31 139 LYS A C 1
ATOM 1113 O O . LYS A 1 139 ? -12.771 -3.951 -11.564 1.00 98.31 139 LYS A O 1
ATOM 1118 N N . ILE A 1 140 ? -12.086 -1.901 -12.180 1.00 98.56 140 ILE A N 1
ATOM 1119 C CA . ILE A 1 140 ? -12.610 -1.219 -10.997 1.00 98.56 140 ILE A CA 1
ATOM 1120 C C . ILE A 1 140 ? -13.880 -0.460 -11.347 1.00 98.56 140 ILE A C 1
ATOM 1122 O O . ILE A 1 140 ? -13.883 0.472 -12.143 1.00 98.56 140 ILE A O 1
ATOM 1126 N N . LEU A 1 141 ? -14.962 -0.815 -10.660 1.00 98.31 141 LEU A N 1
ATOM 1127 C CA . LEU A 1 141 ? -16.194 -0.043 -10.676 1.00 98.31 141 LEU A CA 1
ATOM 1128 C C . LEU A 1 141 ? -16.144 1.013 -9.565 1.00 98.31 141 LEU A C 1
ATOM 1130 O O . LE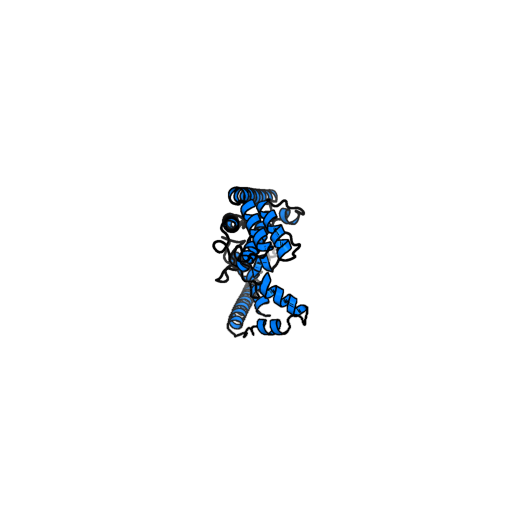U A 1 141 ? -16.446 0.709 -8.411 1.00 98.31 141 LEU A O 1
ATOM 1134 N N . SER A 1 142 ? -15.763 2.249 -9.904 1.00 97.81 142 SER A N 1
ATOM 1135 C CA . SER A 1 142 ? -15.539 3.321 -8.921 1.00 97.81 142 SER A CA 1
ATOM 1136 C C . SER A 1 142 ? -16.746 3.606 -8.026 1.00 97.81 142 SER A C 1
ATOM 1138 O O . SER A 1 142 ? -16.552 3.846 -6.841 1.00 97.81 142 SER A O 1
ATOM 1140 N N . SER A 1 143 ? -17.976 3.513 -8.544 1.00 98.19 143 SER A N 1
ATOM 1141 C CA . SER A 1 143 ? -19.185 3.731 -7.737 1.00 98.19 143 SER A CA 1
ATOM 1142 C C . SER A 1 143 ? -19.323 2.700 -6.614 1.00 98.19 143 SER A C 1
ATOM 1144 O O . SER A 1 143 ? -19.561 3.060 -5.471 1.00 98.19 143 SER A O 1
ATOM 1146 N N . ALA A 1 144 ? -19.069 1.420 -6.902 1.00 98.38 144 ALA A N 1
ATOM 1147 C CA . ALA A 1 144 ? -19.121 0.368 -5.887 1.00 98.38 144 ALA A CA 1
ATOM 1148 C C . ALA A 1 144 ? -17.995 0.504 -4.848 1.00 98.38 144 ALA A C 1
ATOM 1150 O O . ALA A 1 144 ? -18.172 0.132 -3.690 1.00 98.38 144 ALA A O 1
ATOM 1151 N N . VAL A 1 145 ? -16.829 1.023 -5.252 1.00 98.56 145 VAL A N 1
ATOM 1152 C CA . VAL A 1 145 ? -15.736 1.357 -4.323 1.00 98.56 145 VAL A CA 1
ATOM 1153 C C . VAL A 1 145 ? -16.153 2.504 -3.405 1.00 98.56 145 VAL A C 1
ATOM 1155 O O . VAL A 1 145 ? -15.956 2.413 -2.196 1.00 98.56 145 VAL A O 1
ATOM 1158 N N . GLU A 1 146 ? -16.733 3.562 -3.970 1.00 98.56 146 GLU A N 1
ATOM 1159 C CA . GLU A 1 146 ? -17.199 4.732 -3.227 1.00 98.56 146 GLU A CA 1
ATOM 1160 C C . GLU A 1 146 ? -18.279 4.365 -2.206 1.00 98.56 146 GLU A C 1
ATOM 1162 O O . GLU A 1 146 ? -18.131 4.720 -1.040 1.00 98.56 146 GLU A O 1
ATOM 1167 N N . ASP A 1 147 ? -19.282 3.572 -2.595 1.00 98.38 147 ASP A N 1
ATOM 1168 C CA . ASP A 1 147 ? -20.354 3.111 -1.702 1.00 98.38 147 ASP A CA 1
ATOM 1169 C C . ASP A 1 147 ? -19.799 2.377 -0.466 1.00 98.38 147 ASP A C 1
ATOM 1171 O O . ASP A 1 147 ? -20.213 2.632 0.666 1.00 98.38 147 ASP A O 1
ATOM 1175 N N . ILE A 1 148 ? -18.815 1.488 -0.662 1.00 98.31 148 ILE A N 1
ATOM 1176 C CA . ILE A 1 148 ? -18.172 0.745 0.435 1.00 98.31 148 ILE A CA 1
ATOM 1177 C C . ILE A 1 148 ? -17.390 1.685 1.355 1.00 98.31 148 ILE A C 1
ATOM 1179 O O . ILE A 1 148 ? -17.424 1.525 2.575 1.00 98.31 148 ILE A O 1
ATOM 1183 N N . LEU A 1 149 ? -16.653 2.641 0.783 1.00 98.19 149 LEU A N 1
ATOM 1184 C CA . LEU A 1 149 ? -15.827 3.566 1.556 1.00 98.19 149 LEU A CA 1
ATOM 1185 C C . LEU A 1 149 ? -16.670 4.586 2.328 1.00 98.19 149 LEU A C 1
ATOM 1187 O O . LEU A 1 149 ? -16.322 4.892 3.466 1.00 98.19 149 LEU A O 1
ATOM 1191 N N . LEU A 1 150 ? -17.777 5.059 1.752 1.00 98.00 150 LEU A N 1
ATOM 1192 C CA . LEU A 1 150 ? -18.747 5.920 2.430 1.00 98.00 150 LEU A CA 1
ATOM 1193 C C . LEU A 1 150 ? -19.391 5.194 3.612 1.00 98.00 150 LEU A C 1
ATOM 1195 O O . LEU A 1 150 ? -19.328 5.694 4.731 1.00 98.00 150 LEU A O 1
ATOM 1199 N N . ALA A 1 151 ? -19.908 3.981 3.402 1.00 97.19 151 ALA A N 1
ATOM 1200 C CA . ALA A 1 151 ? -20.499 3.192 4.483 1.00 97.19 151 ALA A CA 1
ATOM 1201 C C . ALA A 1 151 ? -19.488 2.905 5.614 1.00 97.19 151 ALA A C 1
ATOM 1203 O O . ALA A 1 151 ? -19.820 2.984 6.798 1.00 97.19 151 ALA A O 1
ATOM 1204 N N . ALA A 1 152 ? -18.222 2.641 5.271 1.00 95.75 152 ALA A N 1
ATOM 1205 C CA . ALA A 1 152 ? -17.157 2.475 6.259 1.00 95.75 152 ALA A CA 1
ATOM 1206 C C . ALA A 1 152 ? -16.824 3.778 7.018 1.00 95.75 152 ALA A C 1
ATOM 1208 O O . ALA A 1 152 ? -16.534 3.727 8.216 1.00 95.75 152 ALA A O 1
ATOM 1209 N N . GLU A 1 153 ? -16.854 4.936 6.347 1.00 94.88 153 GLU A N 1
ATOM 1210 C CA . GLU A 1 153 ? -16.646 6.267 6.944 1.00 94.88 153 GLU A CA 1
ATOM 1211 C C . GLU A 1 153 ? -17.804 6.658 7.882 1.00 94.88 153 GLU A C 1
ATOM 1213 O O . GLU A 1 153 ? -17.565 7.247 8.935 1.00 94.88 153 GLU A O 1
ATOM 1218 N N . GLU A 1 154 ? -19.031 6.226 7.575 1.00 95.12 154 GLU A N 1
ATOM 1219 C CA . GLU A 1 154 ? -20.217 6.341 8.442 1.00 95.12 154 GLU A CA 1
ATOM 1220 C C . GLU A 1 154 ? -20.191 5.384 9.650 1.00 95.12 154 GLU A C 1
ATOM 1222 O O . GLU A 1 154 ? -21.029 5.477 10.550 1.00 95.12 154 GLU A O 1
ATOM 1227 N N . GLY A 1 155 ? -19.201 4.489 9.715 1.00 90.88 155 GLY A N 1
ATOM 1228 C CA . GLY A 1 155 ? -18.957 3.607 10.855 1.00 90.88 155 GLY A CA 1
ATOM 1229 C C . GLY A 1 155 ? -19.458 2.173 10.684 1.00 90.88 155 GLY A C 1
ATOM 1230 O O . GLY A 1 155 ? -19.335 1.387 11.630 1.00 90.88 155 GLY A O 1
ATOM 1231 N N . ASP A 1 156 ? -19.960 1.785 9.507 1.00 91.56 156 ASP A N 1
ATOM 1232 C CA . ASP A 1 156 ? -20.326 0.396 9.233 1.00 91.56 156 ASP A CA 1
ATOM 1233 C C . ASP A 1 156 ? -19.069 -0.474 9.059 1.00 91.56 156 ASP A C 1
ATOM 1235 O O . ASP A 1 156 ? -18.471 -0.609 7.991 1.00 91.56 156 ASP A O 1
ATOM 1239 N N . ARG A 1 157 ? -18.650 -1.110 10.154 1.00 86.31 157 ARG A N 1
ATOM 1240 C CA . ARG A 1 157 ? -17.503 -2.032 10.163 1.00 86.31 157 ARG A CA 1
ATOM 1241 C C . ARG A 1 157 ? -17.828 -3.403 9.563 1.00 86.31 157 ARG A C 1
ATOM 1243 O O . ARG A 1 157 ? -16.905 -4.198 9.373 1.00 86.31 157 ARG A O 1
ATOM 1250 N N . SER A 1 158 ? -19.102 -3.706 9.298 1.00 90.38 158 SER A N 1
ATOM 1251 C CA . SER A 1 158 ? -19.527 -4.989 8.730 1.00 90.38 158 SER A CA 1
ATOM 1252 C C . SER A 1 158 ? -19.249 -5.063 7.228 1.00 90.38 158 SER A C 1
ATOM 1254 O O . SER A 1 158 ? -18.868 -6.124 6.731 1.00 90.38 158 SER A O 1
ATOM 1256 N N . VAL A 1 159 ? -19.343 -3.926 6.526 1.00 93.69 159 VAL A N 1
ATOM 1257 C CA . VAL A 1 159 ? -19.013 -3.835 5.097 1.00 93.69 159 VAL A CA 1
ATOM 1258 C C . VAL A 1 159 ? -17.512 -3.786 4.854 1.00 93.69 159 VAL A C 1
ATOM 1260 O O . VAL A 1 159 ? -17.047 -4.310 3.846 1.00 93.69 159 VAL A O 1
ATOM 1263 N N . PHE A 1 160 ? -16.735 -3.200 5.770 1.00 95.38 160 PHE A N 1
ATOM 1264 C CA . PHE A 1 160 ? -15.290 -3.080 5.614 1.00 95.38 160 PHE A CA 1
ATOM 1265 C C . PHE A 1 160 ? -14.565 -3.115 6.963 1.00 95.38 160 PHE A C 1
ATOM 1267 O O . PHE A 1 160 ? -14.468 -2.124 7.686 1.00 95.38 160 PHE A O 1
ATOM 1274 N N . SER A 1 161 ? -14.038 -4.291 7.312 1.00 95.25 161 SER A N 1
ATOM 1275 C CA . SER A 1 161 ? -13.327 -4.471 8.582 1.00 95.25 161 SER A CA 1
ATOM 1276 C C . SER A 1 161 ? -12.045 -3.631 8.657 1.00 95.25 161 SER A C 1
ATOM 1278 O O . SER A 1 161 ? -11.380 -3.404 7.646 1.00 95.25 161 SER A O 1
ATOM 1280 N N . ALA A 1 162 ? -11.627 -3.248 9.869 1.00 95.31 162 ALA A N 1
ATOM 1281 C CA . ALA A 1 162 ? -10.400 -2.471 10.081 1.00 95.31 162 ALA A CA 1
ATOM 1282 C C . ALA A 1 162 ? -9.143 -3.163 9.510 1.00 95.31 162 ALA A C 1
ATOM 1284 O O . ALA A 1 162 ? -8.317 -2.514 8.872 1.00 95.31 162 ALA A O 1
ATOM 1285 N N . LYS A 1 163 ? -9.037 -4.496 9.634 1.00 96.69 163 LYS A N 1
ATOM 1286 C CA . LYS A 1 163 ? -7.933 -5.275 9.042 1.00 96.69 163 LYS A CA 1
ATOM 1287 C C . LYS A 1 163 ? -7.933 -5.201 7.517 1.00 96.69 163 LYS A C 1
ATOM 1289 O O . LYS A 1 163 ? -6.879 -5.110 6.892 1.00 96.69 163 LYS A O 1
ATOM 1294 N N . ALA A 1 164 ? -9.111 -5.287 6.900 1.00 97.38 164 ALA A N 1
ATOM 1295 C CA . ALA A 1 164 ? -9.244 -5.156 5.454 1.00 97.38 164 ALA A CA 1
ATOM 1296 C C . ALA A 1 164 ? -8.893 -3.729 5.006 1.00 97.38 164 ALA A C 1
ATOM 1298 O O . ALA A 1 164 ? -8.182 -3.571 4.017 1.00 97.38 164 ALA A O 1
ATOM 1299 N N . TYR A 1 165 ? -9.292 -2.714 5.777 1.00 97.44 165 TYR A N 1
ATOM 1300 C CA . TYR A 1 165 ? -8.933 -1.319 5.525 1.00 97.44 165 TYR A CA 1
ATOM 1301 C C . TYR A 1 165 ? -7.417 -1.102 5.577 1.00 97.44 165 TYR A C 1
ATOM 1303 O O . TYR A 1 165 ? -6.860 -0.513 4.656 1.00 97.44 165 TYR A O 1
ATOM 1311 N N . ASN A 1 166 ? -6.727 -1.648 6.581 1.00 97.94 166 ASN A N 1
ATOM 1312 C CA . ASN A 1 166 ? -5.268 -1.566 6.700 1.00 97.94 166 ASN A CA 1
ATOM 1313 C C . ASN A 1 166 ? -4.542 -2.209 5.505 1.00 97.94 166 ASN A C 1
ATOM 1315 O O . ASN A 1 166 ? -3.624 -1.620 4.934 1.00 97.94 166 ASN A O 1
ATOM 1319 N N . GLY A 1 167 ? -4.973 -3.394 5.062 1.00 98.19 167 GLY A N 1
ATOM 1320 C CA . GLY A 1 167 ? -4.378 -4.027 3.880 1.00 98.19 167 GLY A CA 1
ATOM 1321 C C . GLY A 1 167 ? -4.704 -3.300 2.572 1.00 98.19 167 GLY A C 1
ATOM 1322 O O . GLY A 1 167 ? -3.868 -3.256 1.665 1.00 98.19 167 GLY A O 1
ATOM 1323 N N . PHE A 1 168 ? -5.893 -2.701 2.468 1.00 98.44 168 PHE A N 1
ATOM 1324 C CA . PHE A 1 168 ? -6.262 -1.848 1.340 1.00 98.44 168 PHE A CA 1
ATOM 1325 C C . PHE A 1 168 ? -5.444 -0.552 1.332 1.00 98.44 168 PHE A C 1
ATOM 1327 O O . PHE A 1 168 ? -4.952 -0.146 0.283 1.00 98.44 168 PHE A O 1
ATOM 1334 N N . TYR A 1 169 ? -5.200 0.042 2.503 1.00 98.19 169 TYR A N 1
ATOM 1335 C CA . TYR A 1 169 ? -4.311 1.187 2.670 1.00 98.19 169 TYR A CA 1
ATOM 1336 C C . TYR A 1 169 ? -2.899 0.874 2.158 1.00 98.19 169 TYR A C 1
ATOM 1338 O O . TYR A 1 169 ? -2.375 1.626 1.333 1.00 98.19 169 TYR A O 1
ATOM 1346 N N . ALA A 1 170 ? -2.324 -0.264 2.559 1.00 98.25 170 ALA A N 1
ATOM 1347 C CA . ALA A 1 170 ? -1.048 -0.740 2.026 1.00 98.25 170 ALA A CA 1
ATOM 1348 C C . ALA A 1 170 ? -1.082 -0.883 0.496 1.00 98.25 170 ALA A C 1
ATOM 1350 O O . ALA A 1 170 ? -0.20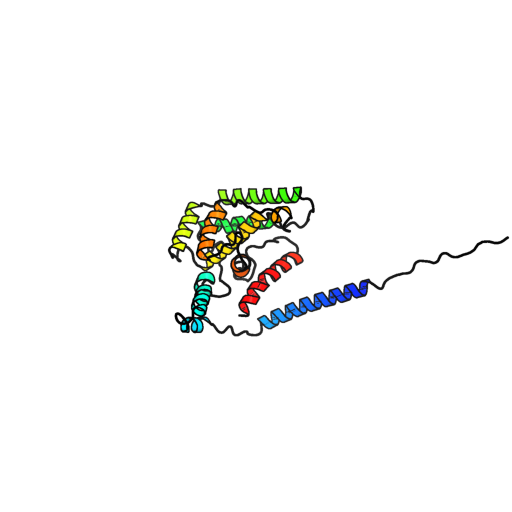8 -0.374 -0.201 1.00 98.25 170 ALA A O 1
ATOM 1351 N N . CYS A 1 171 ? -2.126 -1.510 -0.046 1.00 98.56 171 CYS A N 1
ATOM 1352 C CA . CYS A 1 171 ? -2.259 -1.739 -1.484 1.00 98.56 171 CYS A CA 1
ATOM 1353 C C . CYS A 1 171 ? -2.315 -0.445 -2.296 1.00 98.56 171 CYS A C 1
ATOM 1355 O O . CYS A 1 171 ? -1.584 -0.307 -3.276 1.00 98.56 171 CYS A O 1
ATOM 1357 N N . ILE A 1 172 ? -3.148 0.517 -1.887 1.00 98.62 172 ILE A N 1
ATOM 1358 C CA . ILE A 1 172 ? -3.267 1.800 -2.585 1.00 98.62 172 ILE A CA 1
ATOM 1359 C C . ILE A 1 172 ? -1.966 2.595 -2.463 1.00 98.62 172 ILE A C 1
ATOM 1361 O O . ILE A 1 172 ? -1.492 3.130 -3.464 1.00 98.62 172 ILE A O 1
ATOM 1365 N N . ALA A 1 173 ? -1.349 2.637 -1.279 1.00 97.88 173 ALA A N 1
ATOM 1366 C CA . ALA A 1 173 ? -0.080 3.333 -1.070 1.00 97.88 173 ALA A CA 1
ATOM 1367 C C . ALA A 1 173 ? 1.035 2.774 -1.972 1.00 97.88 173 ALA A C 1
ATOM 1369 O O . ALA A 1 173 ? 1.667 3.518 -2.728 1.00 97.88 173 ALA A O 1
ATOM 1370 N N . VAL A 1 174 ? 1.221 1.450 -1.977 1.00 96.88 174 VAL A N 1
ATOM 1371 C CA . VAL A 1 174 ? 2.246 0.798 -2.802 1.00 96.88 174 VAL A CA 1
ATOM 1372 C C . VAL A 1 174 ? 1.903 0.893 -4.295 1.00 96.88 174 VAL A C 1
ATOM 1374 O O . VAL A 1 174 ? 2.797 1.121 -5.108 1.00 96.88 174 VAL A O 1
ATOM 1377 N N . SER A 1 175 ? 0.623 0.837 -4.681 1.00 98.00 175 SER A N 1
ATOM 1378 C CA . SER A 1 175 ? 0.195 1.062 -6.072 1.00 98.00 175 SER A CA 1
ATOM 1379 C C . SER A 1 175 ? 0.505 2.480 -6.550 1.00 98.00 175 SER A C 1
ATOM 1381 O O . SER A 1 175 ? 0.984 2.655 -7.667 1.00 98.00 175 SER A O 1
ATOM 1383 N N . ARG A 1 176 ? 0.309 3.499 -5.704 1.00 96.62 176 ARG A N 1
ATOM 1384 C CA . ARG A 1 176 ? 0.683 4.889 -6.016 1.00 96.62 176 ARG A CA 1
ATOM 1385 C C . ARG A 1 176 ? 2.199 5.043 -6.155 1.00 96.62 176 ARG A C 1
ATOM 1387 O O . ARG A 1 176 ? 2.659 5.707 -7.084 1.00 96.62 176 ARG A O 1
ATOM 1394 N N . HIS A 1 177 ? 2.989 4.395 -5.298 1.00 93.75 177 HIS A N 1
ATOM 1395 C CA . HIS A 1 177 ? 4.448 4.348 -5.453 1.00 93.75 177 HIS A CA 1
ATOM 1396 C C . HIS A 1 177 ? 4.871 3.680 -6.764 1.00 93.75 177 HIS A C 1
ATOM 1398 O O . HIS A 1 177 ? 5.674 4.239 -7.513 1.00 93.75 177 HIS A O 1
ATOM 1404 N N . ALA A 1 178 ? 4.290 2.522 -7.066 1.00 94.44 178 ALA A N 1
ATOM 1405 C CA . ALA A 1 178 ? 4.556 1.782 -8.286 1.00 94.44 178 ALA A CA 1
ATOM 1406 C C . ALA A 1 178 ? 4.173 2.589 -9.535 1.00 94.44 178 ALA A C 1
ATOM 1408 O O . ALA A 1 178 ? 4.961 2.666 -10.469 1.00 94.44 178 ALA A O 1
ATOM 1409 N N . TYR A 1 179 ? 3.021 3.266 -9.527 1.00 94.62 179 TYR A N 1
ATOM 1410 C CA . TYR A 1 179 ? 2.594 4.151 -10.611 1.00 94.62 179 TYR A CA 1
ATOM 1411 C C . TYR A 1 179 ? 3.549 5.335 -10.806 1.00 94.62 179 TYR A C 1
ATOM 1413 O O . TYR A 1 179 ? 3.918 5.665 -11.932 1.00 94.62 179 TYR A O 1
ATOM 1421 N N . ARG A 1 180 ? 3.987 5.968 -9.710 1.00 92.00 180 ARG A N 1
ATOM 1422 C CA . ARG A 1 180 ? 4.950 7.074 -9.761 1.00 92.00 180 ARG A CA 1
ATOM 1423 C C . ARG A 1 180 ? 6.268 6.636 -10.390 1.00 92.00 180 ARG A C 1
ATOM 1425 O O . ARG A 1 180 ? 6.766 7.313 -11.285 1.00 92.00 180 ARG A O 1
ATOM 1432 N N . TRP A 1 181 ? 6.858 5.553 -9.889 1.00 89.31 181 TRP A N 1
ATOM 1433 C CA . TRP A 1 181 ? 8.208 5.150 -10.281 1.00 89.31 181 TRP A CA 1
ATOM 1434 C C . TRP A 1 181 ? 8.228 4.373 -11.595 1.00 89.31 181 TRP A C 1
ATOM 1436 O O . TRP A 1 181 ? 9.089 4.629 -12.432 1.00 89.31 181 TRP A O 1
ATOM 1446 N N . GLY A 1 182 ? 7.296 3.437 -11.776 1.00 86.44 182 GLY A N 1
ATOM 1447 C CA . GLY A 1 182 ? 7.157 2.573 -12.952 1.00 86.44 182 GLY A CA 1
ATOM 1448 C C . GLY A 1 182 ? 8.311 1.594 -13.193 1.00 86.44 182 GLY A C 1
ATOM 1449 O O . GLY A 1 182 ? 8.217 0.753 -14.078 1.00 86.44 182 GLY A O 1
ATOM 1450 N N . THR A 1 183 ? 9.405 1.696 -12.434 1.00 85.81 183 THR A N 1
ATOM 1451 C CA . THR A 1 183 ? 10.589 0.843 -12.551 1.00 85.81 183 THR A CA 1
ATOM 1452 C C . THR A 1 183 ? 11.435 0.898 -11.275 1.00 85.81 183 THR A C 1
ATOM 1454 O O . THR A 1 183 ? 11.431 1.904 -10.559 1.00 85.81 183 THR A O 1
ATOM 1457 N N . ILE A 1 184 ? 12.185 -0.173 -11.010 1.00 84.50 184 ILE A N 1
ATOM 1458 C CA . ILE A 1 184 ? 13.151 -0.306 -9.915 1.00 84.50 184 ILE A CA 1
ATOM 1459 C C . ILE A 1 184 ? 14.482 -0.825 -10.487 1.00 84.50 184 ILE A C 1
ATOM 1461 O O . ILE A 1 184 ? 14.475 -1.857 -11.163 1.00 84.50 184 ILE A O 1
ATOM 1465 N N . PRO A 1 185 ? 15.623 -0.148 -10.239 1.00 80.81 185 PRO A N 1
ATOM 1466 C CA . PRO A 1 185 ? 15.799 1.014 -9.359 1.00 80.81 185 PRO A CA 1
ATOM 1467 C C . PRO A 1 185 ? 15.079 2.275 -9.855 1.00 80.81 185 PRO A C 1
ATOM 1469 O O . PRO A 1 185 ? 14.843 2.442 -11.050 1.00 80.81 185 PRO A O 1
ATOM 1472 N N . VAL A 1 186 ? 14.715 3.152 -8.912 1.00 75.56 186 VAL A N 1
ATOM 1473 C CA . VAL A 1 186 ? 14.037 4.418 -9.220 1.00 75.56 186 VAL A CA 1
ATOM 1474 C C . VAL A 1 186 ? 14.978 5.311 -10.018 1.00 75.56 186 VAL A C 1
ATOM 1476 O O . VAL A 1 186 ? 16.130 5.528 -9.646 1.00 75.56 186 VAL A O 1
ATOM 1479 N N . VAL A 1 187 ? 14.463 5.845 -11.115 1.00 72.56 187 VAL A N 1
ATOM 1480 C CA . VAL A 1 187 ? 15.237 6.604 -12.095 1.00 72.56 187 VAL A CA 1
ATOM 1481 C C . VAL A 1 187 ? 15.138 8.099 -11.821 1.00 72.56 187 VAL A C 1
ATOM 1483 O O . VAL A 1 187 ? 14.128 8.577 -11.300 1.00 72.56 187 VAL A O 1
ATOM 1486 N N . LYS A 1 188 ? 16.163 8.854 -12.229 1.00 77.12 188 LYS A N 1
ATOM 1487 C CA . LYS A 1 188 ? 16.245 10.314 -12.050 1.00 77.12 188 LYS A CA 1
ATOM 1488 C C . LYS A 1 188 ? 14.955 11.040 -12.462 1.00 77.12 188 LYS A C 1
ATOM 1490 O O . LYS A 1 188 ? 14.445 11.855 -11.703 1.00 77.12 188 LYS A O 1
ATOM 1495 N N . VAL A 1 189 ? 14.368 10.660 -13.599 1.00 71.94 189 VAL A N 1
ATOM 1496 C CA . VAL A 1 189 ? 13.113 11.243 -14.116 1.00 71.94 189 VAL A CA 1
ATOM 1497 C C . VAL A 1 189 ? 11.963 11.142 -13.108 1.00 71.94 189 VAL A C 1
ATOM 1499 O O . VAL A 1 189 ? 11.217 12.098 -12.924 1.00 71.94 189 VAL A O 1
ATOM 1502 N N . ALA A 1 190 ? 11.827 10.010 -12.414 1.00 72.06 190 ALA A N 1
ATOM 1503 C CA . ALA A 1 190 ? 10.769 9.813 -11.421 1.00 72.06 190 ALA A CA 1
ATOM 1504 C C . ALA A 1 190 ? 11.028 10.579 -10.108 1.00 72.06 190 ALA A C 1
ATOM 1506 O O . ALA A 1 190 ? 10.094 10.866 -9.355 1.00 72.06 190 ALA A O 1
ATOM 1507 N N . GLN A 1 191 ? 12.293 10.900 -9.821 1.00 77.44 191 GLN A N 1
ATOM 1508 C CA . GLN A 1 191 ? 12.688 11.713 -8.668 1.00 77.44 191 GLN A CA 1
ATOM 1509 C C . GLN A 1 191 ? 12.484 13.210 -8.928 1.00 77.44 191 GLN A C 1
ATOM 1511 O O . GLN A 1 191 ? 12.115 13.944 -8.014 1.00 77.44 191 GLN A O 1
ATOM 1516 N N . GLU A 1 192 ? 12.705 13.655 -10.166 1.00 80.56 192 GLU A N 1
ATOM 1517 C CA . GLU A 1 192 ? 12.556 15.055 -10.578 1.00 80.56 192 GLU A CA 1
ATOM 1518 C C . GLU A 1 192 ? 11.099 15.461 -10.823 1.00 80.56 192 GLU A C 1
ATOM 1520 O O . GLU A 1 192 ? 10.766 16.648 -10.771 1.00 80.56 192 GLU A O 1
ATOM 1525 N N . GLU A 1 193 ? 10.215 14.491 -11.052 1.00 78.81 193 GLU A N 1
ATOM 1526 C CA . GLU A 1 193 ? 8.788 14.738 -11.192 1.00 78.81 193 GLU A CA 1
ATOM 1527 C C . GLU A 1 193 ? 8.170 15.246 -9.880 1.00 78.81 193 GLU A C 1
ATOM 1529 O O . GLU A 1 193 ? 8.152 14.564 -8.847 1.00 78.81 193 GLU A O 1
ATOM 1534 N N . LYS A 1 194 ? 7.639 16.471 -9.945 1.00 79.38 194 LYS A N 1
ATOM 1535 C CA . LYS A 1 194 ? 7.046 17.181 -8.802 1.00 79.38 194 LYS A CA 1
ATOM 1536 C C . LYS A 1 194 ? 5.539 16.983 -8.676 1.00 79.38 194 LYS A C 1
ATOM 1538 O O . LYS A 1 194 ? 5.009 17.120 -7.578 1.00 79.38 194 LYS A O 1
ATOM 1543 N N . LEU A 1 195 ? 4.860 16.700 -9.785 1.00 82.44 195 LEU A N 1
ATOM 1544 C CA . LEU A 1 195 ? 3.410 16.550 -9.863 1.00 82.44 195 LEU A CA 1
ATOM 1545 C C . LEU A 1 195 ? 3.086 15.269 -10.618 1.00 82.44 195 LEU A C 1
ATOM 1547 O O . LEU A 1 195 ? 3.691 14.996 -11.649 1.00 82.44 195 LEU A O 1
ATOM 1551 N N . ILE A 1 196 ? 2.146 14.498 -10.080 1.00 84.56 196 ILE A N 1
ATOM 1552 C CA . ILE A 1 196 ? 1.737 13.209 -10.632 1.00 84.56 196 ILE A CA 1
ATOM 1553 C C . ILE A 1 196 ? 0.230 13.203 -10.699 1.00 84.56 196 ILE A C 1
ATOM 1555 O O . ILE A 1 196 ? -0.443 13.344 -9.678 1.00 84.56 196 ILE A O 1
ATOM 1559 N N . GLU A 1 197 ? -0.284 13.008 -11.901 1.00 91.75 197 GLU A N 1
ATOM 1560 C CA . GLU A 1 197 ? -1.701 12.784 -12.119 1.00 91.75 197 GLU A CA 1
ATOM 1561 C C . GLU A 1 197 ? -1.979 11.291 -11.955 1.00 91.75 197 GLU A C 1
ATOM 1563 O O . GLU A 1 197 ? -1.672 10.464 -12.822 1.00 91.75 197 GLU A O 1
ATOM 1568 N N . PHE A 1 198 ? -2.500 10.934 -10.783 1.00 95.75 198 PHE A N 1
ATOM 1569 C CA . PHE A 1 198 ? -2.960 9.578 -10.523 1.00 95.75 198 PHE A CA 1
ATOM 1570 C C . PHE A 1 198 ? -4.283 9.316 -11.251 1.00 95.75 198 PHE A C 1
ATOM 1572 O O . PHE A 1 198 ? -5.117 10.221 -11.341 1.00 95.75 198 PHE A O 1
ATOM 1579 N N . PRO A 1 199 ? -4.507 8.084 -11.742 1.00 97.25 199 PRO A N 1
ATOM 1580 C CA . PRO A 1 199 ? -5.802 7.709 -12.289 1.00 97.25 199 PRO A CA 1
ATOM 1581 C C . PRO A 1 199 ? -6.907 7.870 -11.232 1.00 97.25 199 PRO A C 1
ATOM 1583 O O . PRO A 1 199 ? -6.642 7.625 -10.045 1.00 97.25 199 PRO A O 1
ATOM 1586 N N . PRO A 1 200 ? -8.139 8.248 -11.629 1.00 98.12 200 PRO A N 1
ATOM 1587 C CA . PRO A 1 200 ? -9.259 8.442 -10.706 1.00 98.12 200 PRO A CA 1
ATOM 1588 C C . PRO A 1 200 ? -9.490 7.254 -9.767 1.00 98.12 200 PRO A C 1
ATOM 1590 O O . PRO A 1 200 ? -9.800 7.443 -8.594 1.00 98.12 200 PRO A O 1
ATOM 1593 N N . GLU A 1 201 ? -9.257 6.036 -10.251 1.00 98.62 201 GLU A N 1
ATOM 1594 C CA . GLU A 1 201 ? -9.403 4.792 -9.505 1.00 98.62 201 GLU A CA 1
ATOM 1595 C C . GLU A 1 201 ? -8.402 4.681 -8.344 1.00 98.62 201 GLU A C 1
ATOM 1597 O O . GLU A 1 201 ? -8.726 4.068 -7.333 1.00 98.62 201 GLU A O 1
ATOM 1602 N N . LEU A 1 202 ? -7.212 5.288 -8.432 1.00 98.12 202 LEU A N 1
ATOM 1603 C CA . LEU A 1 202 ? -6.274 5.390 -7.300 1.00 98.12 202 LEU A CA 1
ATOM 1604 C C . LEU A 1 202 ? -6.503 6.642 -6.454 1.00 98.12 202 LEU A C 1
ATOM 1606 O O . LEU A 1 202 ? -6.114 6.667 -5.286 1.00 98.12 202 LEU A O 1
ATOM 1610 N N . GLU A 1 203 ? -7.086 7.688 -7.030 1.00 97.69 203 GLU A N 1
ATOM 1611 C CA . GLU A 1 203 ? -7.288 8.964 -6.351 1.00 97.69 203 GLU A CA 1
ATOM 1612 C C . GLU A 1 203 ? -8.518 8.951 -5.438 1.00 97.69 203 GLU A C 1
ATOM 1614 O O . GLU A 1 203 ? -8.450 9.437 -4.308 1.00 97.69 203 GLU A O 1
ATOM 1619 N N . LEU A 1 204 ? -9.613 8.332 -5.886 1.00 98.19 204 LEU A N 1
ATOM 1620 C CA . LEU A 1 204 ? -10.839 8.150 -5.113 1.00 98.19 204 LEU A CA 1
ATOM 1621 C C . LEU A 1 204 ? -10.562 7.508 -3.740 1.00 98.19 204 LEU A C 1
ATOM 1623 O O . LEU A 1 204 ? -10.766 8.191 -2.733 1.00 98.19 204 LEU A O 1
ATOM 1627 N N . PRO A 1 205 ? -10.047 6.262 -3.643 1.00 98.12 205 PRO A N 1
ATOM 1628 C CA . PRO A 1 205 ? -9.827 5.620 -2.349 1.00 98.12 205 PRO A CA 1
ATOM 1629 C C . PRO A 1 205 ? -8.785 6.346 -1.497 1.00 98.12 205 PRO A C 1
ATOM 1631 O O . PRO A 1 205 ? -8.878 6.342 -0.268 1.00 98.12 205 PRO A O 1
ATOM 1634 N N . TRP A 1 206 ? -7.808 7.011 -2.125 1.00 97.94 206 TRP A N 1
ATOM 1635 C CA . TRP A 1 206 ? -6.762 7.720 -1.395 1.00 97.94 206 TRP A CA 1
ATOM 1636 C C . TRP A 1 206 ? -7.313 8.851 -0.531 1.00 97.94 206 TRP A C 1
ATOM 1638 O O . TRP A 1 206 ? -6.870 9.024 0.601 1.00 97.94 206 TRP A O 1
ATOM 1648 N N . ARG A 1 207 ? -8.331 9.574 -1.007 1.00 97.25 207 ARG A N 1
ATOM 1649 C CA . ARG A 1 207 ? -8.963 10.652 -0.232 1.00 97.25 207 ARG A CA 1
ATOM 1650 C C . ARG A 1 207 ? -9.647 10.130 1.032 1.00 97.25 207 ARG A C 1
ATOM 1652 O O . ARG A 1 207 ? -9.523 10.758 2.080 1.00 97.25 207 ARG A O 1
ATOM 1659 N N . PHE A 1 208 ? -10.321 8.981 0.956 1.00 97.88 208 PHE A N 1
ATOM 1660 C CA . PHE A 1 208 ? -10.925 8.328 2.127 1.00 97.88 208 PHE A CA 1
ATOM 1661 C C . PHE A 1 208 ? -9.857 7.847 3.111 1.00 97.88 208 PHE A C 1
ATOM 1663 O O . PHE A 1 208 ? -9.968 8.062 4.313 1.00 97.88 208 PHE A O 1
ATOM 1670 N N . ILE A 1 209 ? -8.775 7.247 2.606 1.00 97.44 209 ILE A N 1
ATOM 1671 C CA . ILE A 1 209 ? -7.619 6.842 3.419 1.00 97.44 209 ILE A CA 1
ATOM 1672 C C . ILE A 1 209 ? -7.001 8.053 4.137 1.00 97.44 209 ILE A C 1
ATOM 1674 O O . ILE A 1 209 ? -6.735 7.985 5.336 1.00 97.44 209 ILE A O 1
ATOM 1678 N N . GLN A 1 210 ? -6.795 9.169 3.431 1.00 96.94 210 GLN A N 1
ATOM 1679 C CA . GLN A 1 210 ? -6.226 10.386 4.009 1.00 96.94 210 GLN A CA 1
ATOM 1680 C C . GLN A 1 210 ? -7.078 10.937 5.151 1.00 96.94 210 GLN A C 1
ATOM 1682 O O . GLN A 1 210 ? -6.524 11.311 6.183 1.00 96.94 210 GLN A O 1
ATOM 1687 N N . ARG A 1 211 ? -8.407 10.945 4.991 1.00 96.06 211 ARG A N 1
ATOM 1688 C CA . ARG A 1 211 ? -9.333 11.362 6.052 1.00 96.06 211 ARG A CA 1
ATOM 1689 C C . ARG A 1 211 ? -9.321 10.396 7.229 1.00 96.06 211 ARG A C 1
ATOM 1691 O O . ARG A 1 211 ? -9.154 10.847 8.356 1.00 96.06 211 ARG A O 1
ATOM 1698 N N . ARG A 1 212 ? -9.412 9.087 6.968 1.00 94.25 212 ARG A N 1
ATOM 1699 C CA . ARG A 1 212 ? -9.429 8.054 8.013 1.00 94.25 212 ARG A CA 1
ATOM 1700 C C . ARG A 1 212 ? -8.214 8.136 8.936 1.00 94.25 212 ARG A C 1
ATOM 1702 O O . ARG A 1 212 ? -8.386 8.142 10.144 1.00 94.25 212 ARG A O 1
ATOM 1709 N N . TYR A 1 213 ? -7.011 8.201 8.368 1.00 92.94 213 TYR A N 1
ATOM 1710 C CA . TYR A 1 213 ? -5.762 8.177 9.143 1.00 92.94 213 TYR A CA 1
ATOM 1711 C C . TYR A 1 213 ? -5.186 9.576 9.406 1.00 92.94 213 TYR A C 1
ATOM 1713 O O . TYR A 1 213 ? -4.061 9.703 9.883 1.00 92.94 213 TYR A O 1
ATOM 1721 N N . SER A 1 214 ? -5.912 10.641 9.047 1.00 92.88 214 SER A N 1
ATOM 1722 C CA . SER A 1 214 ? -5.448 12.032 9.167 1.00 92.88 214 SER A CA 1
ATOM 1723 C C . SER A 1 214 ? -4.068 12.292 8.535 1.00 92.88 214 SER A C 1
ATOM 1725 O O . SER A 1 214 ? -3.268 13.090 9.029 1.00 92.88 214 SER A O 1
ATOM 1727 N N . ILE A 1 215 ? -3.768 11.630 7.413 1.00 92.94 215 ILE A N 1
ATOM 1728 C CA . ILE A 1 215 ? -2.471 11.736 6.731 1.00 92.94 215 ILE A CA 1
ATOM 1729 C C . ILE A 1 215 ? -2.521 12.720 5.558 1.00 92.94 215 ILE A C 1
ATOM 1731 O O . ILE A 1 215 ? -3.492 12.796 4.811 1.00 92.94 215 ILE A O 1
ATOM 1735 N N . LYS A 1 216 ? -1.409 13.431 5.340 1.00 91.94 216 LYS A N 1
ATOM 1736 C CA . LYS A 1 216 ? -1.217 14.337 4.187 1.00 91.94 216 LYS A CA 1
ATOM 1737 C C . LYS A 1 216 ? -0.270 13.780 3.122 1.00 91.94 216 LYS A C 1
ATOM 1739 O O . LYS A 1 216 ? -0.062 14.414 2.088 1.00 91.94 216 LYS A O 1
ATOM 1744 N N . SER A 1 217 ? 0.328 12.614 3.377 1.00 90.94 217 SER A N 1
ATOM 1745 C CA . SER A 1 217 ? 1.239 11.972 2.428 1.00 90.94 217 SER A CA 1
ATOM 1746 C C . SER A 1 217 ? 0.524 11.657 1.113 1.00 90.94 217 SER A C 1
ATOM 1748 O O . SER A 1 217 ? -0.667 11.349 1.097 1.00 90.94 217 SER A O 1
ATOM 1750 N N . GLN A 1 218 ? 1.270 11.719 0.012 1.00 87.62 218 GLN A N 1
ATOM 1751 C CA . GLN A 1 218 ? 0.793 11.397 -1.336 1.00 87.62 218 GLN A CA 1
ATOM 1752 C C . GLN A 1 218 ? 1.082 9.946 -1.753 1.00 87.62 218 GLN A C 1
ATOM 1754 O O . GLN A 1 218 ? 0.510 9.482 -2.735 1.00 87.62 218 GLN A O 1
ATOM 1759 N N . GLY A 1 219 ? 1.951 9.236 -1.023 1.00 84.31 219 GLY A N 1
ATOM 1760 C CA . GLY A 1 219 ? 2.354 7.852 -1.326 1.00 84.31 219 GLY A CA 1
ATOM 1761 C C . GLY A 1 219 ? 2.267 6.890 -0.140 1.00 84.31 219 GLY A C 1
ATOM 1762 O O . GLY A 1 219 ? 2.620 5.731 -0.273 1.00 84.31 219 GLY A O 1
ATOM 1763 N N . GLY A 1 220 ? 1.800 7.348 1.021 1.00 91.56 220 GLY A N 1
ATOM 1764 C CA . GLY A 1 220 ? 1.762 6.542 2.244 1.00 91.56 220 GLY A CA 1
ATOM 1765 C C . GLY A 1 220 ? 2.897 6.854 3.206 1.00 91.56 220 GLY A C 1
ATOM 1766 O O . GLY A 1 220 ? 3.554 7.892 3.106 1.00 91.56 220 GLY A O 1
ATOM 1767 N N . ASN A 1 221 ? 3.056 6.001 4.204 1.00 94.00 221 ASN A N 1
ATOM 1768 C CA . ASN A 1 221 ? 4.016 6.149 5.292 1.00 94.00 221 ASN A CA 1
ATOM 1769 C C . ASN A 1 221 ? 4.547 4.764 5.703 1.00 94.00 221 ASN A C 1
ATOM 1771 O O . ASN A 1 221 ? 4.289 3.765 5.030 1.00 94.00 221 ASN A O 1
ATOM 1775 N N . VAL A 1 222 ? 5.304 4.698 6.800 1.00 94.19 222 VAL A N 1
ATOM 1776 C CA . VAL A 1 222 ? 5.833 3.428 7.325 1.00 94.19 222 VAL A CA 1
ATOM 1777 C C . VAL A 1 222 ? 4.704 2.444 7.653 1.00 94.19 222 VAL A C 1
ATOM 1779 O O . VAL A 1 222 ? 4.821 1.258 7.341 1.00 94.19 222 VAL A O 1
ATOM 1782 N N . THR A 1 223 ? 3.588 2.936 8.194 1.00 94.75 223 THR A N 1
ATOM 1783 C CA . THR A 1 223 ? 2.413 2.126 8.524 1.00 94.75 223 THR A CA 1
ATOM 1784 C C . THR A 1 223 ? 1.837 1.431 7.295 1.00 94.75 223 THR A C 1
ATOM 1786 O O . THR A 1 223 ? 1.668 0.217 7.327 1.00 94.75 223 THR A O 1
ATOM 1789 N N . SER A 1 224 ? 1.582 2.144 6.191 1.00 95.69 224 SER A N 1
ATOM 1790 C CA . SER A 1 224 ? 1.073 1.503 4.967 1.00 95.69 224 SER A CA 1
ATOM 1791 C C . SER A 1 224 ? 2.106 0.635 4.270 1.00 95.69 224 SER A C 1
ATOM 1793 O O . SER A 1 224 ? 1.792 -0.475 3.853 1.00 95.69 224 SER A O 1
ATOM 1795 N N . ASN A 1 225 ? 3.318 1.159 4.090 1.00 94.25 225 ASN A N 1
ATOM 1796 C CA . ASN A 1 225 ? 4.281 0.576 3.159 1.00 94.25 225 ASN A CA 1
ATOM 1797 C C . ASN A 1 225 ? 4.996 -0.637 3.758 1.00 94.25 225 ASN A C 1
ATOM 1799 O O . ASN A 1 225 ? 5.408 -1.525 3.011 1.00 94.25 225 ASN A O 1
ATOM 1803 N N . TYR A 1 226 ? 5.110 -0.686 5.089 1.00 94.38 226 TYR A N 1
ATOM 1804 C CA . TYR A 1 226 ? 5.776 -1.771 5.800 1.00 94.38 226 TYR A CA 1
ATOM 1805 C C . TYR A 1 226 ? 4.825 -2.455 6.777 1.00 94.38 226 TYR A C 1
ATOM 1807 O O . TYR A 1 226 ? 4.506 -3.616 6.561 1.00 94.38 226 TYR A O 1
ATOM 1815 N N . LEU A 1 227 ? 4.294 -1.766 7.792 1.00 95.56 227 LEU A N 1
ATOM 1816 C CA . LEU A 1 227 ? 3.568 -2.451 8.876 1.00 95.56 227 LEU A CA 1
ATOM 1817 C C . LEU A 1 227 ? 2.295 -3.180 8.403 1.00 95.56 227 LEU A C 1
ATOM 1819 O O . LEU A 1 227 ? 2.033 -4.300 8.826 1.00 95.56 227 LEU A O 1
ATOM 1823 N N . CYS A 1 228 ? 1.538 -2.587 7.479 1.00 97.12 228 CYS A N 1
ATOM 1824 C CA . CYS A 1 228 ? 0.325 -3.180 6.905 1.00 97.12 228 CYS A CA 1
ATOM 1825 C C . CYS A 1 228 ? 0.592 -4.060 5.666 1.00 97.12 228 CYS A C 1
ATOM 1827 O O . CYS A 1 228 ? -0.353 -4.577 5.063 1.00 97.12 228 CYS A O 1
ATOM 1829 N N . ASN A 1 229 ? 1.853 -4.223 5.251 1.00 96.81 229 ASN A N 1
ATOM 1830 C CA . ASN A 1 229 ? 2.244 -4.940 4.032 1.00 96.81 229 ASN A CA 1
ATOM 1831 C C . ASN A 1 229 ? 2.735 -6.377 4.305 1.00 96.81 229 ASN A C 1
ATOM 1833 O O . ASN A 1 229 ? 3.460 -6.958 3.498 1.00 96.81 229 ASN A O 1
ATOM 1837 N N . PHE A 1 230 ? 2.334 -6.963 5.435 1.00 94.69 230 PHE A N 1
ATOM 1838 C CA . PHE A 1 230 ? 2.685 -8.332 5.808 1.00 94.69 230 PHE A CA 1
ATOM 1839 C C . PHE A 1 230 ? 1.473 -9.256 5.818 1.00 94.69 230 PHE A C 1
ATOM 1841 O O . PHE A 1 230 ? 0.406 -8.906 6.322 1.00 94.69 230 PHE A O 1
ATOM 1848 N N . GLY A 1 231 ? 1.655 -10.446 5.249 1.00 90.88 231 GLY A N 1
ATOM 1849 C CA . GLY A 1 231 ? 0.691 -11.532 5.311 1.00 90.88 231 GLY A CA 1
ATOM 1850 C C . GLY A 1 231 ? 0.743 -12.257 6.654 1.00 90.88 231 GLY A C 1
ATOM 1851 O O . GLY A 1 231 ? 1.567 -11.972 7.523 1.00 90.88 231 GLY A O 1
ATOM 1852 N N . THR A 1 232 ? -0.129 -13.248 6.820 1.00 86.31 232 THR A N 1
ATOM 1853 C CA . THR A 1 232 ? -0.234 -14.029 8.063 1.00 86.31 232 THR A CA 1
ATOM 1854 C C . THR A 1 232 ? 1.003 -14.871 8.380 1.00 86.31 232 THR A C 1
ATOM 1856 O O . THR A 1 232 ? 1.159 -15.297 9.518 1.00 86.31 232 THR A O 1
ATOM 1859 N N . GLU A 1 233 ? 1.871 -15.124 7.399 1.00 86.31 233 GLU A N 1
ATOM 1860 C CA . GLU A 1 233 ? 3.107 -15.903 7.557 1.00 86.31 233 GLU A CA 1
ATOM 1861 C C . GLU A 1 233 ? 4.351 -14.996 7.640 1.00 86.31 233 GLU A C 1
ATOM 1863 O O . GLU A 1 233 ? 5.476 -15.482 7.580 1.00 86.31 233 GLU A O 1
ATOM 1868 N N . GLY A 1 234 ? 4.168 -13.673 7.772 1.00 86.50 234 GLY A N 1
ATOM 1869 C CA . GLY A 1 234 ? 5.265 -12.698 7.808 1.00 86.50 234 GLY A CA 1
ATOM 1870 C C . GLY A 1 234 ? 5.884 -12.391 6.439 1.00 86.50 234 GLY A C 1
ATOM 1871 O O . GLY A 1 234 ? 6.886 -11.695 6.344 1.00 86.50 234 GLY A O 1
ATOM 1872 N N . GLN A 1 235 ? 5.301 -12.878 5.348 1.00 92.94 235 GLN A N 1
ATOM 1873 C CA . GLN A 1 235 ? 5.723 -12.543 3.992 1.00 92.94 235 GLN A CA 1
ATOM 1874 C C . GLN A 1 235 ? 5.285 -11.127 3.598 1.00 92.94 235 GLN A C 1
ATOM 1876 O O . GLN A 1 235 ? 4.189 -10.694 3.958 1.00 92.94 235 GLN A O 1
ATOM 1881 N N . ILE A 1 236 ? 6.104 -10.428 2.807 1.00 95.38 236 ILE A N 1
ATOM 1882 C CA . ILE A 1 236 ? 5.699 -9.164 2.180 1.00 95.38 236 ILE A CA 1
ATOM 1883 C C . ILE A 1 236 ? 4.624 -9.478 1.135 1.00 95.38 236 ILE A C 1
ATOM 1885 O O . ILE A 1 236 ? 4.833 -10.323 0.267 1.00 95.38 236 ILE A O 1
ATOM 1889 N N . VAL A 1 237 ? 3.468 -8.818 1.215 1.00 96.94 237 VAL A N 1
ATOM 1890 C CA . VAL A 1 237 ? 2.353 -9.072 0.284 1.00 96.94 237 VAL A CA 1
ATOM 1891 C C . VAL A 1 237 ? 2.575 -8.351 -1.041 1.00 96.94 237 VAL A C 1
ATOM 1893 O O . VAL A 1 237 ? 2.403 -8.936 -2.109 1.00 96.94 237 VAL A O 1
ATOM 1896 N N . TYR A 1 238 ? 2.962 -7.081 -0.976 1.00 96.81 238 TYR A N 1
ATOM 1897 C CA . TYR A 1 238 ? 3.230 -6.241 -2.136 1.00 96.81 238 TYR A CA 1
ATOM 1898 C C . TYR A 1 238 ? 4.739 -6.097 -2.329 1.00 96.81 238 TYR A C 1
ATOM 1900 O O . TYR A 1 238 ? 5.316 -5.064 -1.992 1.00 96.81 238 TYR A O 1
ATOM 1908 N N . GLU A 1 239 ? 5.368 -7.176 -2.809 1.00 94.81 239 GLU A N 1
ATOM 1909 C CA . GLU A 1 239 ? 6.794 -7.206 -3.151 1.00 94.81 239 GLU A CA 1
ATOM 1910 C C . GLU A 1 239 ? 7.101 -6.311 -4.355 1.00 94.81 239 GLU A C 1
ATOM 1912 O O . GLU A 1 239 ? 6.391 -6.298 -5.363 1.00 94.81 239 GLU A O 1
ATOM 1917 N N . ILE A 1 240 ? 8.232 -5.628 -4.272 1.00 93.12 240 ILE A N 1
ATOM 1918 C CA . ILE A 1 240 ? 8.677 -4.626 -5.226 1.00 93.12 240 ILE A CA 1
ATOM 1919 C C . ILE A 1 240 ? 9.815 -5.174 -6.112 1.00 93.12 240 ILE A C 1
ATOM 1921 O O . ILE A 1 240 ? 9.927 -4.798 -7.279 1.00 93.12 240 ILE A O 1
ATOM 1925 N N . ASN A 1 241 ? 10.621 -6.113 -5.597 1.00 93.19 241 ASN A N 1
ATOM 1926 C CA . ASN A 1 241 ? 11.687 -6.807 -6.333 1.00 93.19 241 ASN A CA 1
ATOM 1927 C C . ASN A 1 241 ? 11.315 -8.254 -6.694 1.00 93.19 241 ASN A C 1
ATOM 1929 O O . ASN A 1 241 ? 12.175 -9.143 -6.722 1.00 93.19 241 ASN A O 1
ATOM 1933 N N . SER A 1 242 ? 10.036 -8.512 -6.971 1.00 89.00 242 SER A N 1
ATOM 1934 C CA . SER A 1 242 ? 9.580 -9.850 -7.349 1.00 89.00 242 SER A CA 1
ATOM 1935 C C . SER A 1 242 ? 10.334 -10.368 -8.584 1.00 89.00 242 SER A C 1
ATOM 1937 O O . SER A 1 242 ? 10.516 -9.651 -9.566 1.00 89.00 242 SER A O 1
ATOM 1939 N N . GLY A 1 243 ? 10.807 -11.615 -8.529 1.00 87.75 243 GLY A N 1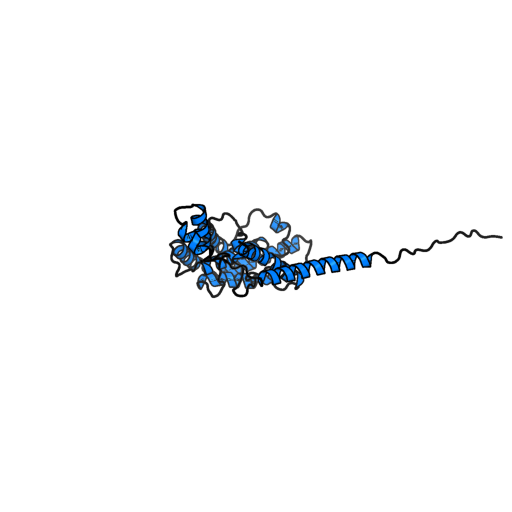
ATOM 1940 C CA . GLY A 1 243 ? 11.579 -12.241 -9.612 1.00 87.75 243 GLY A CA 1
ATOM 1941 C C . GLY A 1 243 ? 13.064 -11.852 -9.688 1.00 87.75 243 GLY A C 1
ATOM 1942 O O . GLY A 1 243 ? 13.767 -12.355 -10.563 1.00 87.75 243 GLY A O 1
ATOM 1943 N N . MET A 1 244 ? 13.564 -11.003 -8.783 1.00 93.19 244 MET A N 1
ATOM 1944 C CA . MET A 1 244 ? 14.991 -10.669 -8.695 1.00 93.19 244 MET A CA 1
ATOM 1945 C C . MET A 1 244 ? 15.800 -11.745 -7.957 1.00 93.19 244 MET A C 1
ATOM 1947 O O . MET A 1 244 ? 15.255 -12.693 -7.391 1.00 93.19 244 MET A O 1
ATOM 1951 N N . THR A 1 245 ? 17.129 -11.598 -7.961 1.00 93.50 245 THR A N 1
ATOM 1952 C CA . THR A 1 245 ? 18.039 -12.512 -7.255 1.00 93.50 245 THR A CA 1
ATOM 1953 C C . THR A 1 245 ? 17.775 -12.527 -5.749 1.00 93.50 245 THR A C 1
ATOM 1955 O O . THR A 1 245 ? 17.303 -11.546 -5.1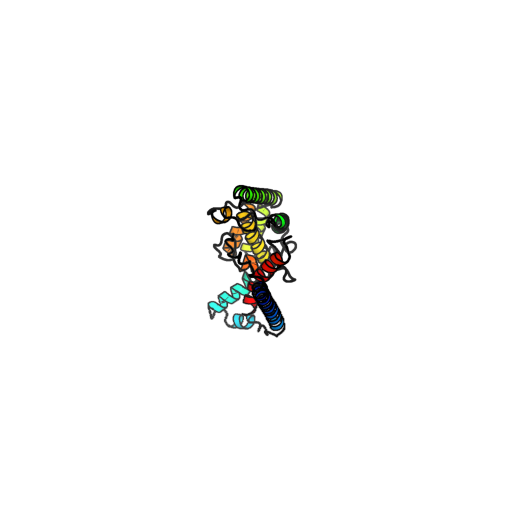71 1.00 93.50 245 THR A O 1
ATOM 1958 N N . GLU A 1 246 ? 18.148 -13.628 -5.093 1.00 93.88 246 GLU A N 1
ATOM 1959 C CA . GLU A 1 246 ? 17.944 -13.804 -3.650 1.00 93.88 246 GLU A CA 1
ATOM 1960 C C . GLU A 1 246 ? 18.599 -12.694 -2.817 1.00 93.88 246 GLU A C 1
ATOM 1962 O O . GLU A 1 246 ? 18.027 -12.231 -1.836 1.00 93.88 246 GLU A O 1
ATOM 1967 N N . ASN A 1 247 ? 19.759 -12.183 -3.237 1.00 94.31 247 ASN A N 1
ATOM 1968 C CA . ASN A 1 247 ? 20.416 -11.071 -2.545 1.00 94.31 247 ASN A CA 1
ATOM 1969 C C . ASN A 1 247 ? 19.563 -9.789 -2.552 1.00 94.31 247 ASN A C 1
ATOM 1971 O O . ASN A 1 247 ? 19.521 -9.077 -1.554 1.00 94.31 247 ASN A O 1
ATOM 1975 N N . ILE A 1 248 ? 18.870 -9.492 -3.655 1.00 92.12 248 ILE A N 1
ATOM 1976 C CA . ILE A 1 248 ? 18.015 -8.300 -3.764 1.00 92.12 248 ILE A CA 1
ATOM 1977 C C . ILE A 1 248 ? 16.712 -8.513 -2.989 1.00 92.12 248 ILE A C 1
ATOM 1979 O O . ILE A 1 248 ? 16.298 -7.644 -2.222 1.00 92.12 248 ILE A O 1
ATOM 1983 N N . ARG A 1 249 ? 16.092 -9.688 -3.136 1.00 92.75 249 ARG A N 1
ATOM 1984 C CA . ARG A 1 249 ? 14.850 -10.027 -2.426 1.00 92.75 249 ARG A CA 1
ATOM 1985 C C . ARG A 1 249 ? 15.051 -10.081 -0.913 1.00 92.75 249 ARG A C 1
ATOM 1987 O O . ARG A 1 249 ? 14.238 -9.545 -0.168 1.00 92.75 249 ARG A O 1
ATOM 1994 N N . SER A 1 250 ? 16.160 -10.651 -0.446 1.00 93.31 250 SER A N 1
ATOM 1995 C CA . SER A 1 250 ? 16.495 -10.665 0.981 1.00 93.31 250 SER A CA 1
ATOM 1996 C C . SER A 1 250 ? 16.812 -9.271 1.524 1.00 93.31 250 SER A C 1
ATOM 1998 O O . SER A 1 250 ? 16.492 -8.991 2.679 1.00 93.31 250 SER A O 1
ATOM 2000 N N . ALA A 1 251 ? 17.386 -8.366 0.724 1.00 93.38 251 ALA A N 1
ATOM 2001 C CA . ALA A 1 251 ? 17.562 -6.974 1.134 1.00 93.38 251 ALA A CA 1
ATOM 2002 C C . ALA A 1 251 ? 16.209 -6.280 1.367 1.00 93.38 251 ALA A C 1
ATOM 2004 O O . ALA A 1 251 ? 16.020 -5.665 2.415 1.00 93.38 251 ALA A O 1
ATOM 2005 N N . GLU A 1 252 ? 15.252 -6.437 0.446 1.00 93.62 252 GLU A N 1
ATOM 2006 C CA . GLU A 1 252 ? 13.877 -5.943 0.617 1.00 93.62 252 GLU A CA 1
ATOM 2007 C C . GLU A 1 252 ? 13.203 -6.557 1.850 1.00 93.62 252 GLU A C 1
ATOM 2009 O O . GLU A 1 252 ? 12.671 -5.827 2.686 1.00 93.62 252 GLU A O 1
ATOM 2014 N N . TYR A 1 253 ? 13.290 -7.881 2.002 1.00 93.50 253 TYR A N 1
ATOM 2015 C CA . TYR A 1 253 ? 12.743 -8.604 3.148 1.00 93.50 253 TYR A CA 1
ATOM 2016 C C . TYR A 1 253 ? 13.247 -8.034 4.476 1.00 93.50 253 TYR A C 1
ATOM 2018 O O . TYR A 1 253 ? 12.446 -7.660 5.333 1.00 93.50 253 TYR A O 1
ATOM 2026 N N . ASN A 1 254 ? 14.570 -7.950 4.648 1.00 93.69 254 ASN A N 1
ATOM 2027 C CA . ASN A 1 254 ? 15.171 -7.494 5.901 1.00 93.69 254 ASN A CA 1
ATOM 2028 C C . ASN A 1 254 ? 14.871 -6.013 6.160 1.00 93.69 254 ASN A C 1
ATOM 2030 O O . ASN A 1 254 ? 14.608 -5.631 7.299 1.00 93.69 254 ASN A O 1
ATOM 2034 N N . PHE A 1 255 ? 14.870 -5.187 5.109 1.00 93.44 255 PHE A N 1
ATOM 2035 C CA . PHE A 1 255 ? 14.533 -3.773 5.227 1.00 93.44 255 PHE A CA 1
ATOM 2036 C C . PHE A 1 255 ? 13.076 -3.556 5.642 1.00 93.44 255 PHE A C 1
ATOM 2038 O O . PHE A 1 255 ? 12.811 -2.713 6.488 1.00 93.44 255 PHE A O 1
ATOM 2045 N N . ALA A 1 256 ? 12.124 -4.322 5.109 1.00 91.56 256 ALA A N 1
ATOM 2046 C CA . ALA A 1 256 ? 10.729 -4.207 5.526 1.00 91.56 256 ALA A CA 1
ATOM 2047 C C . ALA A 1 256 ? 10.518 -4.717 6.966 1.00 91.56 256 ALA A C 1
ATOM 2049 O O . ALA A 1 256 ? 9.793 -4.100 7.748 1.00 91.56 256 ALA A O 1
ATOM 2050 N N . HIS A 1 257 ? 11.175 -5.822 7.336 1.00 91.38 257 HIS A N 1
ATOM 2051 C CA . HIS A 1 257 ? 11.010 -6.455 8.649 1.00 91.38 257 HIS A CA 1
ATOM 2052 C C . HIS A 1 257 ? 11.592 -5.652 9.808 1.00 91.38 257 HIS A C 1
ATOM 2054 O O . HIS A 1 257 ? 11.119 -5.809 10.935 1.00 91.38 257 HIS A O 1
ATOM 2060 N N . ILE A 1 258 ? 12.588 -4.791 9.566 1.00 93.50 258 ILE A N 1
ATOM 2061 C CA . ILE A 1 258 ? 13.170 -3.984 10.645 1.00 93.50 258 ILE A CA 1
ATOM 2062 C C . ILE A 1 258 ? 12.109 -3.104 11.313 1.00 93.50 258 ILE A C 1
ATOM 2064 O O . ILE A 1 258 ? 12.107 -2.994 12.533 1.00 93.50 258 ILE A O 1
ATOM 2068 N N . PHE A 1 259 ? 11.161 -2.559 10.543 1.00 91.94 259 PHE A N 1
ATOM 2069 C CA . PHE A 1 259 ? 10.092 -1.714 11.071 1.00 91.94 259 PHE A CA 1
ATOM 2070 C C . PHE A 1 259 ? 9.150 -2.503 11.979 1.00 91.94 259 PHE A C 1
ATOM 2072 O O . PHE A 1 259 ? 8.857 -2.061 13.082 1.00 91.94 259 PHE A O 1
ATOM 2079 N N . VAL A 1 260 ? 8.734 -3.704 11.568 1.00 88.44 260 VAL A N 1
ATOM 2080 C CA . VAL A 1 260 ? 7.880 -4.563 12.406 1.00 88.44 260 VAL A CA 1
ATOM 2081 C C . VAL A 1 260 ? 8.606 -4.965 13.683 1.00 88.44 260 VAL A C 1
ATOM 2083 O O . VAL A 1 260 ? 8.035 -4.890 14.766 1.00 88.44 260 VAL A O 1
ATOM 2086 N N . ALA A 1 261 ? 9.874 -5.360 13.570 1.00 88.81 261 ALA A N 1
ATOM 2087 C CA . ALA A 1 261 ? 10.651 -5.764 14.727 1.00 88.81 261 ALA A CA 1
ATOM 2088 C C . ALA A 1 261 ? 10.898 -4.604 15.700 1.00 88.81 261 ALA A C 1
ATOM 2090 O O . ALA A 1 261 ? 10.873 -4.829 16.903 1.00 88.81 261 ALA A O 1
ATOM 2091 N N . MET A 1 262 ? 11.113 -3.382 15.201 1.00 88.94 262 MET A N 1
ATOM 2092 C CA . MET A 1 262 ? 11.226 -2.184 16.039 1.00 88.94 262 MET A CA 1
ATOM 2093 C C . MET A 1 262 ? 9.941 -1.937 16.831 1.00 88.94 262 MET A C 1
ATOM 2095 O O . MET A 1 262 ? 10.011 -1.752 18.039 1.00 88.94 262 MET A O 1
ATOM 2099 N N . GLU A 1 263 ? 8.780 -1.989 16.180 1.00 87.56 263 GLU A N 1
ATOM 2100 C CA . GLU A 1 263 ? 7.485 -1.752 16.833 1.00 87.56 263 GLU A CA 1
ATOM 2101 C C . GLU A 1 263 ? 7.102 -2.858 17.834 1.00 87.56 263 GLU A C 1
ATOM 2103 O O . GLU A 1 263 ? 6.346 -2.606 18.760 1.00 87.56 263 GLU A O 1
ATOM 2108 N N . GLN A 1 264 ? 7.639 -4.075 17.691 1.00 83.25 264 GLN A N 1
ATOM 2109 C CA . GLN A 1 264 ? 7.445 -5.171 18.655 1.00 83.25 264 GLN A CA 1
ATOM 2110 C C . GLN A 1 264 ? 8.358 -5.089 19.891 1.00 83.25 264 GLN A C 1
ATOM 2112 O O . GLN A 1 264 ? 8.193 -5.882 20.821 1.00 83.25 264 GLN A O 1
ATOM 2117 N N . MET A 1 265 ? 9.358 -4.200 19.889 1.00 74.50 265 MET A N 1
ATOM 2118 C CA . MET A 1 265 ? 10.253 -3.990 21.037 1.00 74.50 265 MET A CA 1
ATOM 2119 C C . MET A 1 265 ? 9.689 -3.012 22.074 1.00 74.50 265 MET A C 1
ATOM 2121 O O . MET A 1 265 ? 10.273 -2.907 23.155 1.00 74.50 265 MET A O 1
ATOM 2125 N N . PHE A 1 266 ? 8.606 -2.311 21.741 1.00 59.91 266 PHE A N 1
ATOM 2126 C CA . PHE A 1 266 ? 7.883 -1.386 22.612 1.00 59.91 266 PHE A CA 1
ATOM 2127 C C . PHE A 1 266 ? 6.570 -2.016 23.085 1.00 59.91 266 PHE A C 1
ATOM 2129 O O . PHE A 1 266 ? 6.139 -1.643 24.197 1.00 59.91 266 PHE A O 1
#

Organism: NCBI:txid3151616

pLDDT: mean 83.13, std 19.1, range [26.86, 98.75]

Foldseek 3Di:
DDDDDDDDDDDDPDDDPPVVVVVVVVVVVVVVVVVVVVLVVVVVPDPPPPPCQVVLVVCPPVDPVSVVVNCCCVQLQVNHPVRAADAQPVAAPLLNLLLVLLVVLLQLAEDPDDDLDPVVQVVLLVVSLVSSLVSLVVRHDLVVVLVLLVCVVVPPCVNPPSNHVLLSLLSLLVVQVCNLQSYPPRHPVSVPDPDDDDHPSSVSVVVSVCVSVVDPDPRDDLSNNASSQADPVRDGSNDNQPPDDPVVSVVVSVVSVVSRVVRVVD

InterPro domains:
  IPR037217 Tryptophan/Indoleamine 2,3-dioxygenase-like [SSF140959] (129-265)

Secondary structure (DSSP, 8-state):
--------------S-SHHHHHHHHHHHHHHHHHHHHHHHHHHHS-------HHHHHHHTTT-HHHHHHHHIIIIISTTSSSPP---GGGS-GGGHHHHHHHHHHHTTSB-SS----HHHHHHHHHHHHHHHHHHHHHH--HHHHHHHHHHHHTT-TTTS-HHHHHHHHHHHHHHHHHHHH-SBSPPHHHHH-------HHHHHHHHHHHHHTT---SS--HIIIIITSB-TTS-BSS-SSTTS-HHHHHHHHHHHHHHHHHHTT-

Sequence (266 aa):
MLSMTWFMASTTLTAMEPIWLTLSLIFICSTVIFFKDLFFQKQKGTSSQTNILPELEAMRGNHETADLLQHLVEFDGAGSWPPQASHGKAWPAALRPYHDVYLKLAKLLPTANVSLDTESHSSRRFEYQAQMRDLLHEKILSSAVEDILLAAEEGDRSVFSAKAYNGFYACIAVSRHAYRWGTIPVVKVAQEEKLIEFPPELELPWRFIQRRYSIKSQGGNVTSNYLCNFGTEGQIVYEINSGMTENIRSAEYNFAHIFVAMEQMF